Protein 3HTR (pdb70)

Sequence (184 aa):
PETNETLKLIGSDKVQQGTAVYGPDGEKIGSIERVIEKVSGRVSYAVLSFGGFLGIGDDHYPLPWPALKYNVELGGYQVVTVDQLERAPKYGPGSEWPETNETLKLIGSDKVQGTAVYGPDGEEKIGSIERVVIEKVSGRVSYAVLSFGGFLGIGDDHYPLPWPALKYNVELGGYQVVTVDQLERAP

CATH classification: 2.30.30.240

Secondary structure (DSSP, 8-state):
----B-SSBB-HHHHTT-EEE-TTS-EEEEEEE--BTTT-B---EEEEESSBTTBS-EEEEE-GGG-EEETTTTEEE---HHHHHT--SS-TTS--/----B-SSBB-HHHHTT-EEE-TTS-EEEEEEE--BTTT-B---EEEEESSBTTBB-EEEEE-GGG-EEETTTTEEE---HHHHHT--

InterPro domains:
  IPR011033 PRC-barrel-like superfamily [SSF50346] (8-115)
  IPR027275 PRC-barrel domain [PF05239] (15-86)

Nearest PDB structures (foldseek):
  3htr-assembly1_B  TM=1.011E+00  e=2.327E-18  Rhodopseudomonas palustris
  3htr-assembly1_A  TM=1.007E+00  e=3.550E-17  Rhodopseudomonas palustris
  8onw-assembly2_B  TM=6.513E-01  e=3.181E-03  Archaeoglobus fulgidus
  2f1l-assembly1_A-2  TM=5.429E-01  e=2.175E-03  Pseudomonas aeruginosa
  3h9n-assembly1_A  TM=4.897E-01  e=1.798E-03  Haemophilus influenzae

B-factor: mean 45.94, std 13.87, range [16.02, 122.78]

Organism: Rhodopseudomonas palustris (strain ATCC BAA-98 / CGA009) (NCBI:txid258594)

Foldseek 3Di:
DDDQDDPVDHHQVRQAPFWEAEPVLHTFAGFHGWADPPPRHTQWTWGWGDDDRVPRTATATHGPVQFCQDPVSRGTYGADPVRVVPGDPDDPVDPD/DDDQDDPVGGHQVVQAQFFEAEPVLHTFAGFHGWADPPPRHTQWTWGWGPDDRVPRTDTATHGPVQFDQDVVSRGTYGDDPVRSVPGD

Radius of gyration: 17.41 Å; Cα contacts (8 Å, |Δi|>4): 380; chains: 2; bounding box: 27×50×47 Å

Structure (mmCIF, N/CA/C/O backbone):
data_3HTR
#
_entry.id   3HTR
#
_cell.length_a   25.644
_cell.length_b   63.061
_cell.length_c   61.866
_cell.angle_alpha   90.00
_cell.angle_beta   99.39
_cell.angle_gamma   90.00
#
_symmetry.space_group_name_H-M   'P 1 21 1'
#
loop_
_entity.id
_entity.type
_entity.pdbx_description
1 polymer 'uncharacterized PRC-barrel Domain Protein'
2 non-polymer 'ZINC ION'
3 non-polymer 'ACETIC ACID'
4 water water
#
loop_
_atom_site.group_PDB
_atom_site.id
_atom_site.type_symbol
_atom_site.label_atom_id
_atom_site.label_alt_id
_atom_site.label_comp_id
_atom_site.label_asym_id
_atom_site.label_entity_id
_atom_site.label_seq_id
_atom_site.pdbx_PDB_ins_code
_atom_site.Cartn_x
_atom_site.Cartn_y
_atom_site.Cartn_z
_atom_site.occupancy
_atom_site.B_iso_or_equiv
_atom_site.auth_seq_id
_atom_site.auth_comp_id
_atom_site.auth_asym_id
_atom_site.auth_atom_id
_atom_site.pdbx_PDB_model_num
ATOM 1 N N . PRO A 1 6 ? -15.771 1.463 49.503 1.00 77.76 3 PRO A N 1
ATOM 2 C CA . PRO A 1 6 ? -14.314 1.533 49.325 1.00 75.78 3 PRO A CA 1
ATOM 3 C C . PRO A 1 6 ? -13.781 2.888 48.820 1.00 71.50 3 PRO A C 1
ATOM 4 O O . PRO A 1 6 ? -12.787 2.897 48.077 1.00 70.07 3 PRO A O 1
ATOM 8 N N . GLU A 1 7 ? -14.418 4.000 49.201 1.00 67.19 4 GLU A N 1
ATOM 9 C CA . GLU A 1 7 ? -13.804 5.318 48.987 1.00 62.70 4 GLU A CA 1
ATOM 10 C C . GLU A 1 7 ? -13.176 5.756 50.298 1.00 65.54 4 GLU A C 1
ATOM 11 O O . GLU A 1 7 ? -13.873 6.194 51.226 1.00 68.19 4 GLU A O 1
ATOM 17 N N . THR A 1 8 ? -11.866 5.609 50.406 1.00 63.93 5 THR A N 1
ATOM 18 C CA . THR A 1 8 ? -11.197 6.240 51.513 1.00 62.39 5 THR A CA 1
ATOM 19 C C . THR A 1 8 ? -10.771 7.587 50.973 1.00 56.07 5 THR A C 1
ATOM 20 O O . THR A 1 8 ? -10.258 7.701 49.854 1.00 53.34 5 THR A O 1
ATOM 24 N N . ASN A 1 9 ? -11.038 8.623 51.750 1.00 49.28 6 ASN A N 1
ATOM 25 C CA . ASN A 1 9 ? -10.712 9.958 51.318 1.00 40.96 6 ASN A CA 1
ATOM 26 C C . ASN A 1 9 ? -9.894 10.505 52.454 1.00 41.02 6 ASN A C 1
ATOM 27 O O . ASN A 1 9 ? -9.487 11.677 52.476 1.00 40.37 6 ASN A O 1
ATOM 32 N N . GLU A 1 10 ? -9.679 9.643 53.442 1.00 40.01 7 GLU A N 1
ATOM 33 C CA . GLU A 1 10 ? -8.761 9.991 54.505 1.00 35.63 7 GLU A CA 1
ATOM 34 C C . GLU A 1 10 ? -8.051 8.784 55.076 1.00 38.88 7 GLU A C 1
ATOM 35 O O . GLU A 1 10 ? -8.641 7.708 55.260 1.00 41.16 7 GLU A O 1
ATOM 41 N N . THR A 1 11 ? -6.782 9.003 55.395 1.00 38.90 8 THR A N 1
ATOM 42 C CA . THR A 1 11 ? -5.911 7.984 55.944 1.00 42.18 8 THR A CA 1
ATOM 43 C C . THR A 1 11 ? -5.283 8.570 57.209 1.00 43.51 8 THR A C 1
ATOM 44 O O . THR A 1 11 ? -5.575 9.701 57.581 1.00 43.49 8 THR A O 1
ATOM 48 N N . LEU A 1 12 ? -4.422 7.827 57.881 1.00 43.38 9 LEU A N 1
ATOM 49 C CA . LEU A 1 12 ? -3.678 8.419 58.981 1.00 50.48 9 LEU A CA 1
ATOM 50 C C . LEU A 1 12 ? -2.740 9.513 58.472 1.00 53.14 9 LEU A C 1
ATOM 51 O O . LEU A 1 12 ? -2.709 10.599 59.044 1.00 57.56 9 LEU A O 1
ATOM 56 N N . LYS A 1 13 ? -1.992 9.263 57.389 1.00 50.97 10 LYS A N 1
ATOM 57 C CA . LYS A 1 13 ? -0.984 10.249 56.969 1.00 49.65 10 LYS A CA 1
ATOM 58 C C . LYS A 1 13 ? -1.417 11.123 55.791 1.00 40.80 10 LYS A C 1
ATOM 59 O O . LYS A 1 13 ? -0.777 12.150 55.519 1.00 41.29 10 LYS A O 1
ATOM 65 N N . LEU A 1 14 ? -2.505 10.721 55.129 1.00 32.23 11 LEU A N 1
ATOM 66 C CA . LEU A 1 14 ? -2.942 11.303 53.859 1.00 35.12 11 LEU A CA 1
ATOM 67 C C . LEU A 1 14 ? -4.369 11.813 53.945 1.00 38.06 11 LEU A C 1
ATOM 68 O O . LEU A 1 14 ? -5.194 11.229 54.636 1.00 36.96 11 LEU A O 1
ATOM 73 N N . ILE A 1 15 ? -4.659 12.893 53.215 1.00 38.52 12 ILE A N 1
ATOM 74 C CA . ILE A 1 15 ? -6.027 13.415 53.149 1.00 37.95 12 ILE A CA 1
ATOM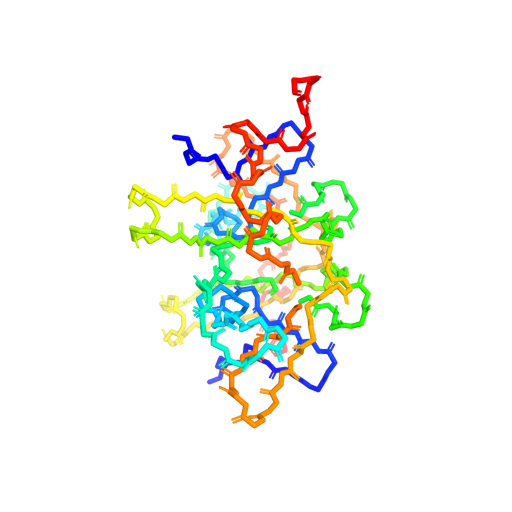 75 C C . ILE A 1 15 ? -6.431 13.703 51.712 1.00 36.29 12 ILE A C 1
ATOM 76 O O . ILE A 1 15 ? -5.660 14.279 50.965 1.00 35.93 12 ILE A O 1
ATOM 81 N N . GLY A 1 16 ? -7.635 13.289 51.325 1.00 31.97 13 GLY A N 1
ATOM 82 C CA . GLY A 1 16 ? -8.104 13.524 49.976 1.00 32.33 13 GLY A CA 1
ATOM 83 C C . GLY A 1 16 ? -8.538 14.957 49.750 1.00 32.31 13 GLY A C 1
ATOM 84 O O . GLY A 1 16 ? -9.142 15.587 50.613 1.00 30.12 13 GLY A O 1
ATOM 85 N N . SER A 1 17 ? -8.207 15.469 48.562 1.00 31.40 14 SER A N 1
ATOM 86 C CA . SER A 1 17 ? -8.580 16.801 48.152 1.00 29.24 14 SER A CA 1
ATOM 87 C C . SER A 1 17 ? -10.088 16.973 48.147 1.00 28.34 14 SER A C 1
ATOM 88 O O . SER A 1 17 ? -10.579 18.064 48.313 1.00 32.09 14 SER A O 1
ATOM 91 N N . ASP A 1 18 ? -10.831 15.902 47.964 1.00 25.40 15 ASP A N 1
ATOM 92 C CA . ASP A 1 18 ? -12.272 16.033 48.018 1.00 28.60 15 ASP A CA 1
ATOM 93 C C . ASP A 1 18 ? -12.718 16.145 49.474 1.00 33.24 15 ASP A C 1
ATOM 94 O O . ASP A 1 18 ? -13.837 16.572 49.744 1.00 31.36 15 ASP A O 1
ATOM 99 N N . LYS A 1 19 ? -11.842 15.783 50.408 1.00 34.93 16 LYS A N 1
ATOM 100 C CA . LYS A 1 19 ? -12.176 15.962 51.837 1.00 34.60 16 LYS A CA 1
ATOM 101 C C . LYS A 1 19 ? -11.737 17.331 52.299 1.00 34.97 16 LYS A C 1
ATOM 102 O O . LYS A 1 19 ? -12.440 17.986 53.061 1.00 36.30 16 LYS A O 1
ATOM 108 N N . VAL A 1 20 ? -10.549 17.746 51.869 1.00 34.46 17 VAL A N 1
ATOM 109 C CA . VAL A 1 20 ? -10.069 19.100 52.170 1.00 31.72 17 VAL A CA 1
ATOM 110 C C . VAL A 1 20 ? -11.109 20.112 51.704 1.00 33.77 17 VAL A C 1
ATOM 111 O O . VAL A 1 20 ? -11.490 21.001 52.457 1.00 31.18 17 VAL A O 1
ATOM 115 N N A GLN A 1 21 ? -11.593 19.937 50.474 0.50 31.76 18 GLN A N 1
ATOM 116 N N B GLN A 1 21 ? -11.579 19.950 50.476 0.50 31.77 18 GLN A N 1
ATOM 117 C CA A GLN A 1 21 ? -12.600 20.824 49.889 0.50 32.31 18 GLN A CA 1
ATOM 118 C CA B GLN A 1 21 ? -12.562 20.864 49.923 0.50 32.28 18 GLN A CA 1
ATOM 119 C C A GLN A 1 21 ? -13.893 20.802 50.684 0.50 35.32 18 GLN A C 1
ATOM 120 C C B GLN A 1 21 ? -13.866 20.807 50.695 0.50 35.31 18 GLN A C 1
ATOM 121 O O A GLN A 1 21 ? -14.518 19.760 50.845 0.50 37.08 18 GLN A O 1
ATOM 122 O O B GLN A 1 21 ? -14.464 19.749 50.854 0.50 37.08 18 GLN A O 1
ATOM 133 N N . GLY A 1 22 ? -14.301 21.960 51.174 1.00 34.84 19 GLY A N 1
ATOM 134 C CA . GLY A 1 22 ? -15.533 22.048 51.922 1.00 37.38 19 GLY A CA 1
ATOM 135 C C . GLY A 1 22 ? -15.338 21.943 53.422 1.00 35.91 19 GLY A C 1
ATOM 136 O O . GLY A 1 22 ? -16.321 21.985 54.150 1.00 35.48 19 GLY A O 1
ATOM 137 N N . THR A 1 23 ? -14.090 21.804 53.878 1.00 33.31 20 THR A N 1
ATOM 138 C CA . THR A 1 23 ? -13.828 21.698 55.306 1.00 34.08 20 THR A CA 1
ATOM 139 C C . THR A 1 23 ? -13.901 23.082 55.884 1.00 32.51 20 THR A C 1
ATOM 140 O O . THR A 1 23 ? -13.348 24.070 55.309 1.00 25.56 20 THR A O 1
ATOM 144 N N . AL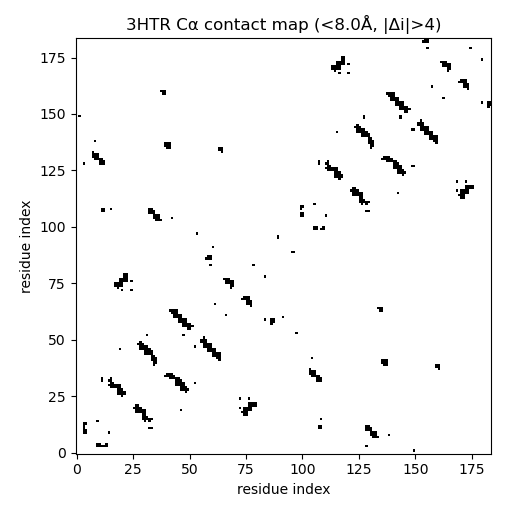A A 1 24 ? -14.598 23.145 57.012 1.00 31.61 21 ALA A N 1
ATOM 145 C CA . ALA A 1 24 ? -14.758 24.383 57.772 1.00 29.71 21 ALA A CA 1
ATOM 146 C C . ALA A 1 24 ? -13.397 24.893 58.269 1.00 30.25 21 ALA A C 1
ATOM 147 O O . ALA A 1 24 ? -12.499 24.117 58.659 1.00 31.09 21 ALA A O 1
ATOM 149 N N . VAL A 1 25 ? -13.268 26.206 58.282 1.00 28.59 22 VAL A N 1
ATOM 150 C CA . VAL A 1 25 ? -12.068 26.864 58.762 1.00 31.35 22 VAL A CA 1
ATOM 151 C C . VAL A 1 25 ? -12.554 27.834 59.856 1.00 37.54 22 VAL A C 1
ATOM 152 O O . VAL A 1 25 ? -13.466 28.652 59.629 1.00 33.72 22 VAL A O 1
ATOM 156 N N . TYR A 1 26 ? -11.936 27.727 61.030 1.00 35.00 23 TYR A N 1
ATOM 157 C CA . TYR A 1 26 ? -12.279 28.527 62.193 1.00 31.99 23 TYR A CA 1
ATOM 158 C C . TYR A 1 26 ? -11.113 29.427 62.524 1.00 31.16 23 TYR A C 1
ATOM 159 O O . TYR A 1 26 ? -9.960 29.101 62.232 1.00 32.50 23 TYR A O 1
ATOM 168 N N . GLY A 1 27 ? -11.387 30.550 63.164 1.00 34.96 24 GLY A N 1
ATOM 169 C CA . GLY A 1 27 ? -10.317 31.436 63.556 1.00 38.39 24 GLY A CA 1
ATOM 170 C C . GLY A 1 27 ? -9.829 31.070 64.932 1.00 40.07 24 GLY A C 1
ATOM 171 O O . GLY A 1 27 ? -10.295 30.105 65.499 1.00 42.86 24 GLY A O 1
ATOM 172 N N . PRO A 1 28 ? -8.908 31.864 65.489 1.00 46.79 25 PRO A N 1
ATOM 173 C CA . PRO A 1 28 ? -8.376 31.645 66.842 1.00 52.18 25 PRO A CA 1
ATOM 174 C C . PRO A 1 28 ? -9.480 31.556 67.894 1.00 54.29 25 PRO A C 1
ATOM 175 O O . PRO A 1 28 ? -9.391 30.747 68.818 1.00 57.79 25 PRO A O 1
ATOM 179 N N . ASP A 1 29 ? -10.514 32.372 67.738 1.00 53.33 26 ASP A N 1
ATOM 180 C CA . ASP A 1 29 ? -11.599 32.424 68.706 1.00 54.13 26 ASP A CA 1
ATOM 181 C C . ASP A 1 29 ? -12.602 31.304 68.525 1.00 52.13 26 ASP A C 1
ATOM 182 O O . ASP A 1 29 ? -13.550 31.179 69.295 1.00 53.41 26 ASP A O 1
ATOM 187 N N . GLY A 1 30 ? -12.393 30.466 67.519 1.00 44.10 27 GLY A N 1
ATOM 188 C CA . GLY A 1 30 ? -13.309 29.369 67.320 1.00 42.86 27 GLY A CA 1
ATOM 189 C C . GLY A 1 30 ? -14.588 29.780 66.606 1.00 42.81 27 GLY A C 1
ATOM 190 O O . GLY A 1 30 ? -15.539 29.025 66.589 1.00 48.70 27 GLY A O 1
ATOM 191 N N . GLU A 1 31 ? -14.626 30.963 66.014 1.00 41.65 28 GLU A N 1
ATOM 192 C CA . GLU A 1 31 ? -15.741 31.315 65.132 1.00 45.57 28 GLU A CA 1
ATOM 193 C C . GLU A 1 31 ? -15.410 30.802 63.707 1.00 40.65 28 GLU A C 1
ATOM 194 O O . GLU A 1 31 ? -14.240 30.843 63.299 1.00 35.00 28 GLU A O 1
ATOM 200 N N . LYS A 1 32 ? -16.426 30.328 62.976 1.00 38.49 29 LYS A N 1
ATOM 201 C CA . LYS A 1 32 ? -16.251 29.906 61.582 1.00 44.44 29 LYS A CA 1
ATOM 202 C C . LYS A 1 32 ? -16.051 31.138 60.682 1.00 42.85 29 LYS A C 1
ATOM 203 O O . LYS A 1 32 ? -16.813 32.114 60.746 1.00 44.78 29 LYS A O 1
ATOM 209 N N . ILE A 1 33 ? -15.003 31.108 59.877 1.00 38.72 30 ILE A N 1
ATOM 210 C CA . ILE A 1 33 ? -14.726 32.194 58.941 1.00 36.63 30 ILE A CA 1
ATOM 211 C C . ILE A 1 33 ? -15.298 31.815 57.593 1.00 36.44 30 ILE A C 1
ATOM 212 O O . ILE A 1 33 ? -15.881 32.630 56.888 1.00 37.95 30 ILE A O 1
ATOM 217 N N . GLY A 1 34 ? -15.090 30.554 57.221 1.00 32.87 31 GLY A N 1
ATOM 218 C CA . GLY A 1 34 ? -15.557 30.078 55.931 1.00 30.59 31 GLY A CA 1
ATOM 219 C C . GLY A 1 34 ? -15.087 28.651 55.739 1.00 30.66 31 GLY A C 1
ATOM 220 O O . GLY A 1 34 ? -15.100 27.831 56.676 1.00 29.22 31 GLY A O 1
ATOM 221 N N . SER A 1 35 ? -14.694 28.323 54.523 1.00 32.73 32 SER A N 1
ATOM 222 C CA . SER A 1 35 ? -14.225 26.966 54.308 1.00 34.63 32 SER A CA 1
ATOM 223 C C . SER A 1 35 ? -13.227 26.892 53.169 1.00 29.22 32 SER A C 1
ATOM 224 O O . SER A 1 35 ? -13.084 27.844 52.387 1.00 27.20 32 SER A O 1
ATOM 227 N N . ILE A 1 36 ? -12.535 25.762 53.049 1.00 28.00 33 ILE A N 1
ATOM 228 C CA . ILE A 1 36 ? -11.531 25.613 52.006 1.00 26.67 33 ILE A CA 1
ATOM 229 C C . ILE A 1 36 ? -12.200 25.307 50.678 1.00 27.19 33 ILE A C 1
ATOM 230 O O . ILE A 1 36 ? -12.914 24.352 50.552 1.00 23.94 33 ILE A O 1
ATOM 235 N N . GLU A 1 37 ? -11.994 26.158 49.686 1.00 24.81 34 GLU A N 1
ATOM 236 C CA . GLU A 1 37 ? -12.613 25.937 48.379 1.00 29.51 34 GLU A CA 1
ATOM 237 C C . GLU A 1 37 ? -11.784 25.031 47.476 1.00 26.13 34 GLU A C 1
ATOM 238 O O . GLU A 1 37 ? -12.330 24.275 46.686 1.00 25.18 34 GLU A O 1
ATOM 244 N N . ARG A 1 38 ? -10.464 25.103 47.600 1.00 23.64 35 ARG A N 1
ATOM 245 C CA . ARG A 1 38 ? -9.589 24.292 46.774 1.00 23.49 35 ARG A CA 1
ATOM 246 C C . ARG A 1 38 ? -8.200 24.444 47.317 1.00 22.22 35 ARG A C 1
ATOM 247 O O . ARG A 1 38 ? -7.939 25.336 48.106 1.00 24.81 35 ARG A O 1
ATOM 255 N N . VAL A 1 39 ? -7.308 23.560 46.907 1.00 26.85 36 VAL A N 1
ATOM 256 C CA . VAL A 1 39 ? -5.879 23.779 47.092 1.00 32.11 36 VAL A CA 1
ATOM 257 C C . VAL A 1 39 ? -5.275 24.009 45.691 1.00 31.87 36 VAL A C 1
ATOM 258 O O . VAL A 1 39 ? -5.724 23.427 44.693 1.00 32.94 36 VAL A O 1
ATOM 270 N N . ILE A 1 41 ? -2.210 23.432 43.453 1.00 26.77 38 ILE A N 1
ATOM 271 C CA . ILE A 1 41 ? -1.109 22.460 43.418 1.00 29.40 38 ILE A CA 1
ATOM 272 C C . ILE A 1 41 ? -0.144 22.841 42.292 1.00 32.75 38 ILE A C 1
ATOM 273 O O . ILE A 1 41 ? -0.579 23.108 41.164 1.00 31.45 38 ILE A O 1
ATOM 278 N N . GLU A 1 42 ? 1.148 22.881 42.610 1.00 36.40 39 GLU A N 1
ATOM 279 C CA . GLU A 1 42 ? 2.192 23.124 41.623 1.00 43.22 39 GLU A CA 1
ATOM 280 C C . GLU A 1 42 ? 2.139 22.059 40.543 1.00 39.70 39 GLU A C 1
ATOM 281 O O . GLU A 1 42 ? 2.308 20.888 40.838 1.00 40.89 39 GLU A O 1
ATOM 287 N N . LYS A 1 43 ? 1.902 22.457 39.298 1.00 37.97 40 LYS A N 1
ATOM 288 C CA . LYS A 1 43 ? 1.802 21.475 38.207 1.00 36.90 40 LYS A CA 1
ATOM 289 C C . LYS A 1 43 ? 3.038 20.585 38.030 1.00 40.62 40 LYS A C 1
ATOM 290 O O . LYS A 1 43 ? 2.915 19.406 37.670 1.00 45.44 40 LYS A O 1
ATOM 296 N N . VAL A 1 44 ? 4.218 21.125 38.294 1.00 38.66 41 VAL A N 1
ATOM 297 C CA . VAL A 1 44 ? 5.425 20.327 38.158 1.00 45.72 41 VAL A CA 1
ATOM 298 C C . VAL A 1 44 ? 5.609 19.389 39.342 1.00 49.85 41 VAL A C 1
ATOM 299 O O . VAL A 1 44 ? 5.561 18.167 39.190 1.00 53.41 41 VAL A O 1
ATOM 303 N N . SER A 1 45 ? 5.825 19.953 40.526 1.00 48.49 42 SER A N 1
ATOM 304 C CA . SER A 1 45 ? 6.183 19.126 41.677 1.00 47.34 42 SER A CA 1
ATOM 305 C C . SER A 1 45 ? 5.029 18.373 42.340 1.00 44.74 42 SER A C 1
ATOM 306 O O . SER A 1 45 ? 5.273 17.453 43.102 1.00 42.45 42 SER A O 1
ATOM 309 N N . GLY A 1 46 ? 3.782 18.759 42.080 1.00 40.83 43 GLY A N 1
ATOM 310 C CA . GLY A 1 46 ? 2.673 18.135 42.777 1.00 39.96 43 GLY A CA 1
ATOM 311 C C . GLY A 1 46 ? 2.562 18.569 44.253 1.00 41.15 43 GLY A C 1
ATOM 312 O O . GLY A 1 46 ? 1.789 18.002 45.037 1.00 43.75 43 GLY A O 1
ATOM 313 N N . ARG A 1 47 ? 3.321 19.575 44.655 1.00 39.03 44 ARG A N 1
ATOM 314 C CA . ARG A 1 47 ? 3.147 20.080 46.022 1.00 41.13 44 ARG A CA 1
ATOM 315 C C . ARG A 1 47 ? 2.129 21.208 46.113 1.00 38.24 44 ARG A C 1
ATOM 316 O O . ARG A 1 47 ? 2.032 22.063 45.236 1.00 34.05 44 ARG A O 1
ATOM 324 N N . VAL A 1 48 ? 1.344 21.192 47.181 1.00 41.36 45 VAL A N 1
ATOM 325 C CA . VAL A 1 48 ? 0.373 22.262 47.427 1.00 37.07 45 VAL A CA 1
ATOM 326 C C . VAL A 1 48 ? 1.062 23.576 47.674 1.00 36.67 45 VAL A C 1
ATOM 327 O O . VAL A 1 48 ? 1.899 23.701 48.571 1.00 41.32 45 VAL A O 1
ATOM 331 N N . SER A 1 49 ? 0.707 24.571 46.875 1.00 33.38 46 SER A N 1
ATOM 332 C CA . SER A 1 49 ? 1.306 25.868 47.034 1.00 36.12 46 SER A CA 1
ATOM 333 C C . SER A 1 49 ? 0.576 26.616 48.156 1.00 38.43 46 SER A C 1
ATOM 334 O O . SER A 1 49 ? 1.203 27.107 49.129 1.00 40.53 46 SER A O 1
ATOM 337 N N . TYR A 1 50 ? -0.752 26.664 48.054 1.00 35.30 47 TYR A N 1
ATOM 338 C CA . TYR A 1 50 ? -1.572 27.255 49.113 1.00 34.93 47 TYR A CA 1
ATOM 339 C C . TYR A 1 50 ? -2.992 26.735 49.002 1.00 35.83 47 TYR A C 1
ATOM 340 O O . TYR A 1 50 ? -3.402 26.233 47.958 1.00 34.30 47 TYR A O 1
ATOM 349 N N . ALA A 1 51 ? -3.722 26.850 50.103 1.00 37.08 48 ALA A N 1
ATOM 350 C CA . ALA A 1 51 ? -5.134 26.483 50.169 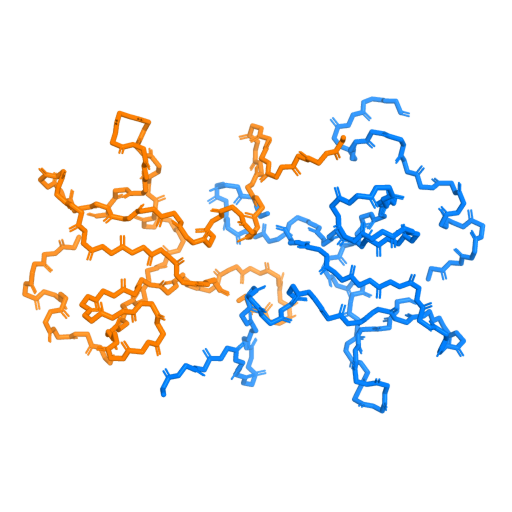1.00 37.84 48 ALA A CA 1
ATOM 351 C C . ALA A 1 51 ? -5.978 27.732 50.040 1.00 34.04 48 ALA A C 1
ATOM 352 O O . ALA A 1 51 ? -5.608 28.781 50.545 1.00 32.15 48 ALA A O 1
ATOM 354 N N . VAL A 1 52 ? -7.108 27.631 49.358 1.00 32.41 49 VAL A N 1
ATOM 355 C CA . VAL A 1 52 ? -7.921 28.814 49.144 1.00 31.64 49 VAL A CA 1
ATOM 356 C C . VAL A 1 52 ? -9.041 28.854 50.173 1.00 30.71 49 VAL A C 1
ATOM 357 O O . VAL A 1 52 ? -9.960 28.021 50.144 1.00 28.21 49 VAL A O 1
ATOM 361 N N . LEU A 1 53 ? -8.956 29.805 51.102 1.00 21.92 50 LEU A N 1
ATOM 362 C CA . LEU A 1 53 ? -10.035 29.991 52.035 1.00 26.62 50 LEU A CA 1
ATOM 363 C C . LEU A 1 53 ? -11.057 30.916 51.403 1.00 30.21 50 LEU A C 1
ATOM 364 O O . LEU A 1 53 ? -10.744 32.076 51.064 1.00 25.10 50 LEU A O 1
ATOM 369 N N . SER A 1 54 ? -12.263 30.380 51.222 1.00 29.49 51 SER A N 1
ATOM 370 C CA . SER A 1 54 ? -13.420 31.142 50.756 1.00 30.55 51 SER A CA 1
ATOM 371 C C . SER A 1 54 ? -14.240 31.659 51.958 1.00 32.01 51 SER A C 1
ATOM 372 O O . SER A 1 54 ? -14.519 30.907 52.911 1.00 30.54 51 SER A O 1
ATOM 375 N N . PHE A 1 55 ? -14.619 32.940 51.913 1.00 30.25 52 PHE A N 1
ATOM 376 C CA . PHE A 1 55 ? -15.426 33.540 52.974 1.00 30.03 52 PHE A CA 1
ATOM 377 C C . PHE A 1 55 ? -16.291 34.666 52.435 1.00 36.26 52 PHE A C 1
ATOM 378 O O . PHE A 1 55 ? -15.984 35.263 51.383 1.00 32.50 52 PHE A O 1
ATOM 386 N N . GLY A 1 56 ? -17.393 34.936 53.128 1.00 40.34 53 GLY A N 1
ATOM 387 C CA . GLY A 1 56 ? -18.389 35.862 52.613 1.00 43.63 53 GLY A CA 1
ATOM 388 C C . GLY A 1 56 ? -19.182 35.173 51.510 1.00 45.78 53 GLY A C 1
ATOM 389 O O . GLY A 1 56 ? -18.672 34.296 50.794 1.00 46.27 53 GLY A O 1
ATOM 390 N N . GLY A 1 57 ? -20.446 35.536 51.378 1.00 45.75 54 GLY A N 1
ATOM 391 C CA . GLY A 1 57 ? -21.239 35.012 50.289 1.00 48.03 54 GLY A CA 1
ATOM 392 C C . GLY A 1 57 ? -21.147 33.499 50.228 1.00 52.50 54 GLY A C 1
ATOM 393 O O . GLY A 1 57 ? -21.039 32.825 51.245 1.00 57.37 54 GLY A O 1
ATOM 394 N N . PHE A 1 58 ? -21.188 32.950 49.030 1.00 48.71 55 PHE A N 1
ATOM 395 C CA . PHE A 1 58 ? -21.228 31.517 48.916 1.00 48.16 55 PHE A CA 1
ATOM 396 C C . PHE A 1 58 ? -20.021 31.060 48.121 1.00 50.03 55 PHE A C 1
ATOM 397 O O . PHE A 1 58 ? -19.458 31.846 47.349 1.00 47.57 55 PHE A O 1
ATOM 405 N N . LEU A 1 59 ? -19.595 29.817 48.326 1.00 53.93 56 LEU A N 1
ATOM 406 C CA . LEU A 1 59 ? -18.502 29.294 47.515 1.00 55.24 56 LEU A CA 1
ATOM 407 C C . LEU A 1 59 ? -18.867 29.487 46.069 1.00 54.02 56 LEU A C 1
ATOM 408 O O . LEU A 1 59 ? -19.930 29.049 45.641 1.00 53.91 56 LEU A O 1
ATOM 413 N N . GLY A 1 60 ? -17.998 30.163 45.324 1.00 55.80 57 GLY A N 1
ATOM 414 C CA . GLY A 1 60 ? -18.194 30.316 43.899 1.00 57.32 57 GLY A CA 1
ATOM 415 C C . GLY A 1 60 ? -18.997 31.540 43.529 1.00 59.98 57 GLY A C 1
ATOM 416 O O . GLY A 1 60 ? -18.961 31.986 42.383 1.00 61.10 57 GLY A O 1
ATOM 417 N N . ILE A 1 61 ? -19.733 32.082 44.491 1.00 60.12 58 ILE A N 1
ATOM 418 C CA . ILE A 1 61 ? -20.536 33.268 44.219 1.00 61.98 58 ILE A CA 1
ATOM 419 C C . ILE A 1 61 ? -20.467 34.305 45.328 1.00 58.58 58 ILE A C 1
ATOM 420 O O . ILE A 1 61 ? -20.931 34.089 46.446 1.00 57.16 58 ILE A O 1
ATOM 425 N N . GLY A 1 62 ? -19.866 35.438 45.001 1.00 55.27 59 GLY A N 1
ATOM 426 C CA . GLY A 1 62 ? -19.861 36.560 45.907 1.00 53.30 59 GLY A CA 1
ATOM 427 C C . GLY A 1 62 ? -18.948 36.327 47.084 1.00 50.35 59 GLY A C 1
ATOM 428 O O . GLY A 1 62 ? -19.003 37.076 48.058 1.00 51.91 59 GLY A O 1
ATOM 429 N N . ASP A 1 63 ? -18.101 35.303 47.012 1.00 41.46 60 ASP A N 1
ATOM 430 C CA . ASP A 1 63 ? -17.152 35.114 48.098 1.00 37.99 60 ASP A CA 1
ATOM 431 C C . ASP A 1 63 ? -15.873 35.925 47.880 1.00 36.72 60 ASP A C 1
ATOM 432 O O . ASP A 1 63 ? -15.656 36.522 46.824 1.00 38.08 60 ASP A O 1
ATOM 437 N N . ASP A 1 64 ? -15.069 35.993 48.930 1.00 32.16 61 ASP A N 1
ATOM 438 C CA . ASP A 1 64 ? -13.731 36.535 48.865 1.00 33.36 61 ASP A CA 1
ATOM 439 C C . ASP A 1 64 ? -12.804 35.385 49.124 1.00 32.02 61 ASP A C 1
ATOM 440 O O . ASP A 1 64 ? -13.249 34.317 49.564 1.00 28.97 61 ASP A O 1
ATOM 445 N N . HIS A 1 65 ? -11.516 35.623 48.936 1.00 29.44 62 HIS A N 1
ATOM 446 C CA . HIS A 1 65 ? -10.532 34.567 49.025 1.00 31.51 62 HIS A CA 1
ATOM 447 C C . HIS A 1 65 ? -9.349 34.988 49.822 1.00 29.86 62 HIS A C 1
ATOM 448 O O . HIS A 1 65 ? -8.816 36.064 49.639 1.00 29.45 62 HIS A O 1
ATOM 455 N N . TYR A 1 66 ? -8.931 34.112 50.705 1.00 30.68 63 TYR A N 1
ATOM 456 C CA . TYR A 1 66 ? -7.736 34.349 51.474 1.00 33.33 63 TYR A CA 1
ATOM 457 C C . TYR A 1 66 ? -6.836 33.100 51.313 1.00 36.48 63 TYR A C 1
ATOM 458 O O . TYR A 1 66 ? -7.267 31.976 51.572 1.00 33.04 63 TYR A O 1
ATOM 467 N N . PRO A 1 67 ? -5.594 33.289 50.840 1.00 38.02 64 PRO A N 1
ATOM 468 C CA . PRO A 1 67 ? -4.734 32.131 50.580 1.00 34.12 64 PRO A CA 1
ATOM 469 C C . PRO A 1 67 ? -3.937 31.725 51.827 1.00 34.54 64 PRO A C 1
ATOM 470 O O . PRO A 1 67 ? -3.356 32.555 52.502 1.00 31.58 64 PRO A O 1
ATOM 474 N N . LEU A 1 68 ? -3.890 30.437 52.119 1.00 37.37 65 LEU A N 1
ATOM 475 C CA . LEU A 1 68 ? -3.221 29.995 53.325 1.00 40.47 65 LEU A CA 1
ATOM 476 C C . LEU A 1 68 ? -2.128 28.991 52.982 1.00 37.09 65 LEU A C 1
ATOM 477 O O . LEU A 1 68 ? -2.366 28.062 52.240 1.00 33.71 65 LEU A O 1
ATOM 482 N N . PRO A 1 69 ? -0.933 29.168 53.547 1.00 38.94 66 PRO A N 1
ATOM 483 C CA . PRO A 1 69 ? 0.086 28.142 53.341 1.00 38.43 66 PRO A CA 1
ATOM 484 C C . PRO A 1 69 ? -0.431 26.856 53.945 1.00 35.47 66 PRO A C 1
ATOM 485 O O . PRO A 1 69 ? -1.138 26.885 54.956 1.00 35.44 66 PRO A O 1
ATOM 489 N N . TRP A 1 70 ? -0.071 25.731 53.336 1.00 35.98 67 TRP A N 1
ATOM 490 C CA . TRP A 1 70 ? -0.546 24.436 53.792 1.00 31.98 67 TRP A CA 1
ATOM 491 C C . TRP A 1 70 ? -0.317 24.231 55.288 1.00 38.10 67 TRP A C 1
ATOM 492 O O . TRP A 1 70 ? -1.197 23.760 56.002 1.00 38.92 67 TRP A O 1
ATOM 503 N N . PRO A 1 71 ? 0.887 24.538 55.763 1.00 43.36 68 PRO A N 1
ATOM 504 C CA . PRO A 1 71 ? 1.182 24.298 57.176 1.00 45.53 68 PRO A CA 1
ATOM 505 C C . PRO A 1 71 ? 0.305 25.115 58.149 1.00 46.08 68 PRO A C 1
ATOM 506 O O . PRO A 1 71 ? 0.250 24.764 59.329 1.00 46.31 68 PRO A O 1
ATOM 510 N N . ALA A 1 72 ? -0.352 26.171 57.678 1.00 42.85 69 ALA A N 1
ATOM 511 C CA . ALA A 1 72 ? -1.211 27.001 58.537 1.00 42.66 69 ALA A CA 1
ATOM 512 C C . ALA A 1 72 ? -2.560 26.351 58.829 1.00 47.80 69 ALA A C 1
ATOM 513 O O . ALA A 1 72 ? -3.340 26.878 59.624 1.00 48.95 69 ALA A O 1
ATOM 515 N N . LEU A 1 73 ? -2.850 25.237 58.163 1.00 43.67 70 LEU A N 1
ATOM 516 C CA . LEU A 1 73 ? -4.137 24.575 58.342 1.00 46.46 70 LEU A CA 1
ATOM 517 C C . LEU A 1 73 ? -4.095 23.510 59.442 1.0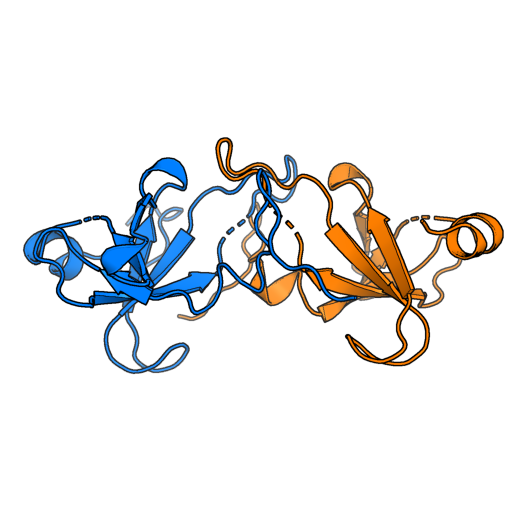0 48.55 70 LEU A C 1
ATOM 518 O O . LEU A 1 73 ? -3.842 22.353 59.150 1.00 46.72 70 LEU A O 1
ATOM 523 N N . LYS A 1 74 ? -4.354 23.887 60.692 1.00 49.21 71 LYS A N 1
ATOM 524 C CA . LYS A 1 74 ? -4.351 22.907 61.779 1.00 52.08 71 LYS A CA 1
ATOM 525 C C . LYS A 1 74 ? -5.765 22.350 61.960 1.00 46.07 71 LYS A C 1
ATOM 526 O O . LYS A 1 74 ? -6.712 23.093 62.238 1.00 46.79 71 LYS A O 1
ATOM 532 N N . TYR A 1 75 ? -5.915 21.050 61.776 1.00 37.44 72 TYR A N 1
ATOM 533 C CA . TYR A 1 75 ? -7.224 20.433 61.937 1.00 39.51 72 TYR A CA 1
ATOM 534 C C . TYR A 1 75 ? -7.577 20.296 63.428 1.00 43.71 72 TYR A C 1
ATOM 535 O O . TYR A 1 75 ? -6.896 19.602 64.176 1.00 47.49 72 TYR A O 1
ATOM 544 N N . ASN A 1 76 ? -8.624 20.994 63.850 1.00 44.43 73 ASN A N 1
ATOM 545 C CA . ASN A 1 76 ? -9.098 20.938 65.221 1.00 43.39 73 ASN A CA 1
ATOM 546 C C . ASN A 1 76 ? -10.227 19.925 65.375 1.00 41.92 73 ASN A C 1
ATOM 547 O O . ASN A 1 76 ? -11.352 20.168 64.921 1.00 40.87 73 ASN A O 1
ATOM 552 N N . VAL A 1 77 ? -9.929 18.797 66.024 1.00 43.36 74 VAL A N 1
ATOM 553 C CA . VAL A 1 77 ? -10.912 17.740 66.237 1.00 46.53 74 VAL A CA 1
ATOM 554 C C . VAL A 1 77 ? -12.162 18.270 66.933 1.00 49.26 74 VAL A C 1
ATOM 555 O O . VAL A 1 77 ? -13.285 17.976 66.514 1.00 48.10 74 VAL A O 1
ATOM 559 N N . GLU A 1 78 ? -11.958 19.051 67.994 1.00 52.41 75 GLU A N 1
ATOM 560 C CA . GLU A 1 78 ? -13.063 19.602 68.765 1.00 58.57 75 GLU A CA 1
ATOM 561 C C . GLU A 1 78 ? -14.022 20.424 67.888 1.00 56.85 75 GLU A C 1
ATOM 562 O O . GLU A 1 78 ? -15.246 20.310 68.002 1.00 61.40 75 GLU A O 1
ATOM 568 N N . LEU A 1 79 ? -13.476 21.262 67.020 1.00 47.94 76 LEU A N 1
ATOM 569 C CA . LEU A 1 79 ? -14.326 22.087 66.175 1.00 48.80 76 LEU A CA 1
ATOM 570 C C . LEU A 1 79 ? -14.788 21.374 64.908 1.00 46.21 76 LEU A C 1
ATOM 571 O O . LEU A 1 79 ? -15.756 21.792 64.284 1.00 50.43 76 LEU A O 1
ATOM 576 N N . GLY A 1 80 ? -14.095 20.305 64.542 1.00 39.87 77 GLY A N 1
ATOM 577 C CA . GLY A 1 80 ? -14.396 19.555 63.334 1.00 43.93 77 GLY A CA 1
ATOM 578 C C . GLY A 1 80 ? -14.057 20.377 62.089 1.00 46.03 77 GLY A C 1
ATOM 579 O O . GLY A 1 80 ? -14.906 20.602 61.215 1.00 48.05 77 GLY A O 1
ATOM 580 N N . GLY A 1 81 ? -12.817 20.850 62.015 1.00 41.30 78 GLY A N 1
ATOM 581 C CA . GLY A 1 81 ? -12.399 21.691 60.906 1.00 38.70 78 GLY A CA 1
ATOM 582 C C . GLY A 1 81 ? -11.026 22.250 61.168 1.00 37.07 78 GLY A C 1
ATOM 583 O O . GLY A 1 81 ? -10.427 22.011 62.219 1.00 41.62 78 GLY A O 1
ATOM 584 N N . TYR A 1 82 ? -10.528 23.013 60.217 1.00 30.38 79 TYR A N 1
ATOM 585 C CA . TYR A 1 82 ? -9.229 23.626 60.353 1.00 30.99 79 TYR A CA 1
ATOM 586 C C . TYR A 1 82 ? -9.376 24.851 61.219 1.00 36.95 79 TYR A C 1
ATOM 587 O O . TYR A 1 82 ? -10.414 25.526 61.209 1.00 39.70 79 TYR A O 1
ATOM 596 N N . GLN A 1 83 ? -8.302 25.176 61.915 1.00 34.89 80 GLN A N 1
ATOM 597 C CA . GLN A 1 83 ? -8.264 26.380 62.716 1.00 36.10 80 GLN A CA 1
ATOM 598 C C . GLN A 1 83 ? -6.995 27.063 62.342 1.00 37.15 80 GLN A C 1
ATOM 599 O O . GLN A 1 83 ? -5.937 26.426 62.313 1.00 36.09 80 GLN A O 1
ATOM 605 N N . VAL A 1 84 ? -7.089 28.360 62.047 1.00 34.54 81 VAL A N 1
ATOM 606 C CA . VAL A 1 84 ? -5.967 29.081 61.498 1.00 35.50 81 VAL A CA 1
ATOM 607 C C . VAL A 1 84 ? -5.724 30.338 62.309 1.00 42.13 81 VAL A C 1
ATOM 608 O O . VAL A 1 84 ? -6.632 30.828 62.972 1.00 38.72 81 VAL A O 1
ATOM 628 N N . VAL A 1 86 ? -5.540 33.799 61.824 1.00 51.21 83 VAL A N 1
ATOM 629 C CA . VAL A 1 86 ? -5.849 34.882 60.903 1.00 45.45 83 VAL A CA 1
ATOM 630 C C . VAL A 1 86 ? -6.721 35.811 61.705 1.00 45.88 83 VAL A C 1
ATOM 631 O O . VAL A 1 86 ? -7.588 35.349 62.441 1.00 47.86 83 VAL A O 1
ATOM 635 N N . THR A 1 87 ? -6.461 37.112 61.617 1.00 44.19 84 THR A N 1
ATOM 636 C CA . THR A 1 87 ? -7.315 38.077 62.288 1.00 44.66 84 THR A CA 1
ATOM 637 C C . THR A 1 87 ? -8.328 38.691 61.331 1.00 43.11 84 THR A C 1
ATOM 638 O O . THR A 1 87 ? -8.239 38.538 60.101 1.00 39.24 84 THR A O 1
ATOM 642 N N . VAL A 1 88 ? -9.278 39.409 61.913 1.00 40.88 85 VAL A N 1
ATOM 643 C CA . VAL A 1 88 ? -10.310 40.097 61.160 1.00 40.20 85 VAL A CA 1
ATOM 644 C C . VAL A 1 88 ? -9.671 41.133 60.235 1.00 41.87 85 VAL A C 1
ATOM 645 O O . VAL A 1 88 ? -10.039 41.251 59.059 1.00 37.42 85 VAL A O 1
ATOM 649 N N . ASP A 1 89 ? -8.694 41.866 60.768 1.00 40.94 86 ASP A N 1
ATOM 650 C CA . ASP A 1 89 ? -8.018 42.890 59.981 1.00 45.06 86 ASP A CA 1
ATOM 651 C C . ASP A 1 89 ? -7.347 42.237 58.766 1.00 42.13 86 ASP A C 1
ATOM 652 O O . ASP A 1 89 ? -7.297 42.841 57.677 1.00 44.96 86 ASP A O 1
ATOM 657 N N . GLN A 1 90 ? -6.809 41.025 58.945 1.00 36.46 87 GLN A N 1
ATOM 658 C CA . GLN A 1 90 ? -6.089 40.361 57.855 1.00 41.86 87 GLN A CA 1
ATOM 659 C C . GLN A 1 90 ? -7.062 39.956 56.765 1.00 40.98 87 GLN A C 1
ATOM 660 O O . GLN A 1 90 ? -6.821 40.195 55.577 1.00 41.23 87 GLN A O 1
ATOM 666 N N . LEU A 1 91 ? -8.164 39.343 57.181 1.00 38.81 88 LEU A N 1
ATOM 667 C CA . LEU A 1 91 ? -9.224 39.016 56.257 1.00 38.48 88 LEU A CA 1
ATOM 668 C C . LEU A 1 91 ? -9.731 40.226 55.507 1.00 40.76 88 LEU A C 1
ATOM 669 O O . LEU A 1 91 ? -10.049 40.110 54.319 1.00 36.29 88 LEU A O 1
ATOM 674 N N . GLU A 1 92 ? -9.818 41.370 56.189 1.00 42.49 89 GLU A N 1
ATOM 675 C CA . GLU A 1 92 ? -10.353 42.588 55.580 1.00 44.46 89 GLU A CA 1
ATOM 676 C C . GLU A 1 92 ? -9.477 43.026 54.434 1.00 44.05 89 GLU A C 1
ATOM 677 O O . GLU A 1 92 ? -9.935 43.659 53.490 1.00 44.07 89 GLU A O 1
ATOM 683 N N . ARG A 1 93 ? -8.194 42.721 54.564 1.00 45.33 90 ARG A N 1
ATOM 684 C CA . ARG A 1 93 ? -7.192 43.106 53.597 1.00 46.77 90 ARG A CA 1
ATOM 685 C C . ARG A 1 93 ? -6.803 41.920 52.697 1.00 47.05 90 ARG A C 1
ATOM 686 O O . ARG A 1 93 ? -5.666 41.827 52.233 1.00 50.52 90 ARG A O 1
ATOM 694 N N . ALA A 1 94 ? -7.741 41.006 52.462 1.00 41.95 91 ALA A N 1
ATOM 695 C CA . ALA A 1 94 ? -7.499 39.923 51.501 1.00 38.36 91 ALA A CA 1
ATOM 696 C C . ALA A 1 94 ? -7.188 40.502 50.084 1.00 54.29 91 ALA A C 1
ATOM 697 O O . ALA A 1 94 ? -7.754 41.525 49.679 1.00 53.24 91 ALA A O 1
ATOM 699 N N . PRO A 1 95 ? -6.296 39.839 49.327 1.00 53.67 92 PRO A N 1
ATOM 700 C CA . PRO A 1 95 ? -5.866 40.396 48.037 1.00 51.53 92 PRO A CA 1
ATOM 701 C C . PRO A 1 95 ? -7.027 40.386 47.056 1.00 50.91 92 PRO A C 1
ATOM 702 O O . PRO A 1 95 ? -7.829 39.467 47.095 1.00 46.79 92 PRO A O 1
ATOM 706 N N . LYS A 1 96 ? -7.138 41.412 46.216 1.00 57.56 93 LYS A N 1
ATOM 707 C CA . LYS A 1 96 ? -8.241 41.471 45.255 1.00 62.07 93 LYS A CA 1
ATOM 708 C C . LYS A 1 96 ? -7.928 40.615 44.040 1.00 62.52 93 LYS A C 1
ATOM 709 O O . LYS A 1 96 ? -8.836 40.123 43.371 1.00 65.06 93 LYS A O 1
ATOM 715 N N . TYR A 1 97 ? -6.639 40.414 43.778 1.00 62.08 94 TYR A N 1
ATOM 716 C CA . TYR A 1 97 ? -6.206 39.448 42.761 1.00 63.96 94 TYR A CA 1
ATOM 717 C C . TYR A 1 97 ? -5.388 38.357 43.435 1.00 67.45 94 TYR A C 1
ATOM 718 O O . TYR A 1 97 ? -4.967 38.523 44.583 1.00 68.62 94 TYR A O 1
ATOM 727 N N . GLY A 1 98 ? -5.148 37.255 42.723 1.00 68.72 95 GLY A N 1
ATOM 728 C CA . GLY A 1 98 ? -4.388 36.141 43.273 1.00 69.70 95 GLY A CA 1
ATOM 729 C C . GLY A 1 98 ? -2.995 36.530 43.752 1.00 69.70 95 GLY A C 1
ATOM 730 O O . GLY A 1 98 ? -2.442 37.555 43.312 1.00 68.57 95 GLY A O 1
ATOM 731 N N . PRO A 1 99 ? -2.413 35.715 44.657 1.00 67.23 96 PRO A N 1
ATOM 732 C CA . PRO A 1 99 ? -1.082 35.995 45.214 1.00 66.87 96 PRO A CA 1
ATOM 733 C C . PRO A 1 99 ? 0.019 36.173 44.151 1.00 69.64 96 PRO A C 1
ATOM 734 O O . PRO A 1 99 ? 0.979 36.912 44.401 1.00 74.81 96 PRO A O 1
ATOM 738 N N . GLY A 1 100 ? -0.130 35.545 42.985 0.60 66.02 97 GLY A N 1
ATOM 739 C CA . GLY A 1 100 ? 0.890 35.607 41.948 0.60 64.60 97 GLY A CA 1
ATOM 740 C C . GLY A 1 100 ? 0.855 36.874 41.116 0.60 64.41 97 GLY A C 1
ATOM 741 O O . GLY A 1 100 ? 1.271 36.883 39.956 0.60 62.87 97 GLY A O 1
ATOM 742 N N . SER A 1 101 ? 0.372 37.953 41.720 0.60 65.90 98 SER A N 1
ATOM 743 C CA . SER A 1 101 ? 0.170 39.203 41.007 0.60 68.07 98 SER A CA 1
ATOM 744 C C . SER A 1 101 ? 0.876 40.380 41.683 0.60 72.12 98 SER A C 1
ATOM 745 O O . SER A 1 101 ? 0.844 40.519 42.905 0.60 73.43 98 SER A O 1
ATOM 748 N N . GLU A 1 102 ? 1.504 41.229 40.875 0.55 74.32 99 GLU A N 1
ATOM 749 C CA . GLU A 1 102 ? 2.284 42.360 41.377 0.55 76.69 99 GLU A CA 1
ATOM 750 C C . GLU A 1 102 ? 1.506 43.329 42.267 0.55 76.63 99 GLU A C 1
ATOM 751 O O . GLU A 1 102 ? 2.105 44.089 43.031 0.55 76.53 99 GLU A O 1
ATOM 757 N N . TRP A 1 103 ? 0.181 43.324 42.162 0.60 76.00 100 TRP A N 1
ATOM 758 C CA . TRP A 1 103 ? -0.622 44.318 42.871 0.60 75.85 100 TRP A CA 1
ATOM 759 C C . TRP A 1 103 ? -0.926 43.896 44.307 0.60 76.07 100 TRP A C 1
ATOM 760 O O . TRP A 1 103 ? -0.521 44.563 45.261 0.60 75.84 100 TRP A O 1
ATOM 771 N N . PRO B 1 6 ? -14.161 36.159 39.464 1.00 79.79 3 PRO B N 1
ATOM 772 C CA . PRO B 1 6 ? -12.795 35.943 39.955 1.00 77.67 3 PRO B CA 1
ATOM 773 C C . PRO B 1 6 ? -12.585 34.529 40.494 1.00 71.21 3 PRO B C 1
ATOM 774 O O . PRO B 1 6 ? -11.848 34.305 41.470 1.00 69.10 3 PRO B O 1
ATOM 778 N N . GLU B 1 7 ? -13.249 33.571 39.861 1.00 64.92 4 GLU B N 1
ATOM 779 C CA . GLU B 1 7 ? -13.047 32.178 40.201 1.00 58.90 4 GLU B CA 1
ATOM 780 C C . GLU B 1 7 ? -12.036 31.591 39.181 1.00 53.40 4 GLU B C 1
ATOM 781 O O . GLU B 1 7 ? -12.373 31.323 38.016 1.00 50.85 4 GLU B O 1
ATOM 787 N N . THR B 1 8 ? -10.778 31.449 39.598 1.00 50.57 5 THR B N 1
ATOM 788 C CA . THR B 1 8 ? -9.777 30.837 38.740 1.00 47.60 5 THR B CA 1
ATOM 789 C C . THR B 1 8 ? -9.304 29.567 39.409 1.00 44.64 5 THR B C 1
ATOM 790 O O . THR B 1 8 ? -9.079 29.537 40.621 1.00 43.76 5 THR B O 1
ATOM 794 N N . ASN B 1 9 ? -9.143 28.505 38.641 1.00 41.01 6 ASN B N 1
ATOM 795 C CA . ASN B 1 9 ? -8.717 27.274 39.264 1.00 40.29 6 ASN B CA 1
ATOM 796 C C . ASN B 1 9 ? -7.506 26.721 38.551 1.00 34.91 6 ASN B C 1
ATOM 797 O O . ASN B 1 9 ? -7.139 25.550 38.727 1.00 30.54 6 ASN B O 1
ATOM 802 N N . GLU B 1 10 ? -6.880 27.576 37.746 1.00 34.31 7 GLU B N 1
ATOM 803 C CA . GLU B 1 10 ? -5.707 27.183 36.976 1.00 29.34 7 GLU B CA 1
ATOM 804 C C . GLU B 1 10 ? -4.863 28.363 36.546 1.00 33.29 7 GLU B C 1
ATOM 805 O O . GLU B 1 10 ? -5.381 29.377 36.076 1.00 35.77 7 GLU B O 1
ATOM 811 N N . THR B 1 11 ? -3.558 28.266 36.723 1.00 33.42 8 THR B N 1
ATOM 812 C CA . THR B 1 11 ? -2.706 29.358 36.259 1.00 37.10 8 THR B CA 1
ATOM 813 C C . THR B 1 11 ? -1.679 28.641 35.421 1.00 36.81 8 THR B C 1
ATOM 814 O O . THR B 1 11 ? -1.806 27.442 35.191 1.00 33.57 8 THR B O 1
ATOM 818 N N . LEU B 1 12 ? -0.659 29.355 34.980 1.00 41.36 9 LEU B N 1
ATOM 819 C CA . LEU B 1 12 ? 0.404 28.722 34.229 1.00 47.21 9 LEU B CA 1
ATOM 820 C C . LEU B 1 12 ? 1.106 27.656 35.066 1.00 44.07 9 LEU B C 1
ATOM 821 O O . LEU B 1 12 ? 1.405 26.553 34.576 1.00 43.10 9 LEU B O 1
ATOM 826 N N . LYS B 1 13 ? 1.358 27.959 36.332 1.00 40.45 10 LYS B N 1
ATOM 827 C CA .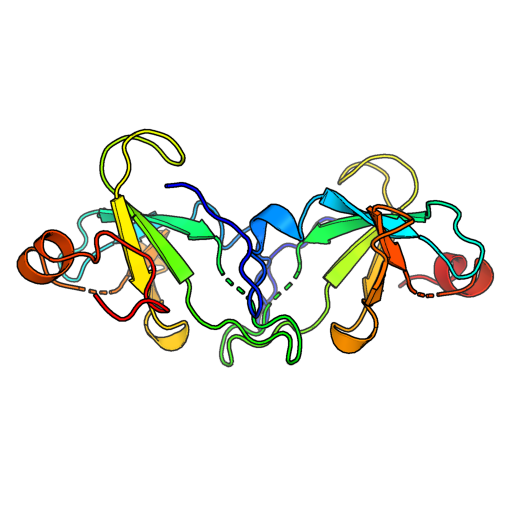 LYS B 1 13 ? 2.144 27.034 37.149 1.00 41.84 10 LYS B CA 1
ATOM 828 C C . LYS B 1 13 ? 1.321 26.159 38.111 1.00 33.97 10 LYS B C 1
ATOM 829 O O . LYS B 1 13 ? 1.811 25.138 38.550 1.00 37.52 10 LYS B O 1
ATOM 835 N N . LEU B 1 14 ? 0.084 26.560 38.419 1.00 28.52 11 LEU B N 1
ATOM 836 C CA . LEU B 1 14 ? -0.745 25.866 39.425 1.00 25.26 11 LEU B CA 1
ATOM 837 C C . LEU B 1 14 ? -2.043 25.377 38.844 1.00 30.12 11 LEU B C 1
ATOM 838 O O . LEU B 1 14 ? -2.611 26.029 37.962 1.00 35.26 11 LEU B O 1
ATOM 843 N N . ILE B 1 15 ? -2.503 24.227 39.344 1.00 36.90 12 ILE B N 1
ATOM 844 C CA . ILE B 1 15 ? -3.795 23.660 39.016 1.00 36.00 12 ILE B CA 1
ATOM 845 C C . ILE B 1 15 ? -4.563 23.466 40.325 1.00 34.92 12 ILE B C 1
ATOM 846 O O . ILE B 1 15 ? -3.992 23.060 41.323 1.00 32.50 12 ILE B O 1
ATOM 851 N N . GLY B 1 16 ? -5.851 23.789 40.321 1.00 36.12 13 GLY B N 1
ATOM 852 C CA . GLY B 1 16 ? -6.670 23.633 41.506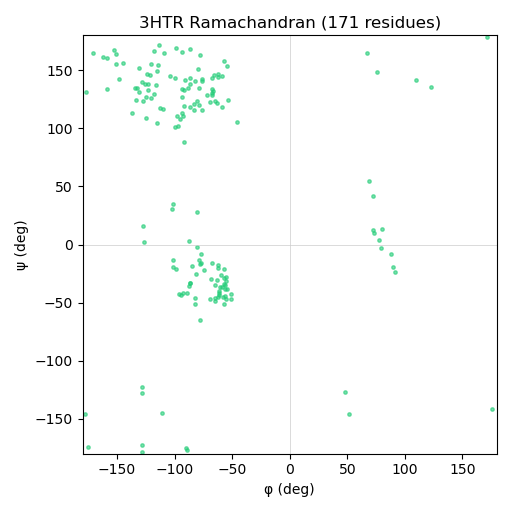 1.00 34.91 13 GLY B CA 1
ATOM 853 C C . GLY B 1 16 ? -7.158 22.208 41.665 1.00 34.44 13 GLY B C 1
ATOM 854 O O . GLY B 1 16 ? -7.515 21.573 40.673 1.00 29.24 13 GLY B O 1
ATOM 855 N N . SER B 1 17 ? -7.182 21.711 42.911 1.00 32.59 14 SER B N 1
ATOM 856 C CA . SER B 1 17 ? -7.600 20.346 43.194 1.00 32.59 14 SER B CA 1
ATOM 857 C C . SER B 1 17 ? -9.002 20.128 42.656 1.00 31.50 14 SER B C 1
ATOM 858 O O . SER B 1 17 ? -9.349 19.027 42.274 1.00 34.28 14 SER B O 1
ATOM 861 N N . ASP B 1 18 ? -9.796 21.185 42.596 1.00 27.30 15 ASP B N 1
ATOM 862 C CA . ASP B 1 18 ? -11.167 21.063 42.106 1.00 31.01 15 ASP B CA 1
ATOM 863 C C . ASP B 1 18 ? -11.249 20.992 40.588 1.00 35.38 15 ASP B C 1
ATOM 864 O O . ASP B 1 18 ? -12.300 20.661 40.037 1.00 39.01 15 ASP B O 1
ATOM 869 N N . LYS B 1 19 ? -10.156 21.319 39.911 1.00 27.70 16 LYS B N 1
ATOM 870 C CA . LYS B 1 19 ? -10.126 21.107 38.473 1.00 32.16 16 LYS B CA 1
ATOM 871 C C . LYS B 1 19 ? -9.522 19.737 38.134 1.00 34.44 16 LYS B C 1
ATOM 872 O O . LYS B 1 19 ? -10.022 19.043 37.252 1.00 40.95 16 LYS B O 1
ATOM 878 N N . VAL B 1 20 ? -8.447 19.368 38.831 1.00 34.25 17 VAL B N 1
ATOM 879 C CA . VAL B 1 20 ? -7.842 18.039 38.738 1.00 33.10 17 VAL B CA 1
ATOM 880 C C . VAL B 1 20 ? -8.899 16.945 38.927 1.00 34.74 17 VAL B C 1
ATOM 881 O O . VAL B 1 20 ? -8.915 15.955 38.210 1.00 35.96 17 VAL B O 1
ATOM 885 N N . GLN B 1 21 ? -9.781 17.142 39.885 1.00 30.14 18 GLN B N 1
ATOM 886 C CA . GLN B 1 21 ? -10.874 16.209 40.136 1.00 30.28 18 GLN B CA 1
ATOM 887 C C . GLN B 1 21 ? -11.847 16.244 38.978 1.00 31.38 18 GLN B C 1
ATOM 888 O O . GLN B 1 21 ? -12.249 17.319 38.537 1.00 37.17 18 GLN B O 1
ATOM 894 N N . GLY B 1 22 ? -12.177 15.082 38.438 1.00 35.69 19 GLY B N 1
ATOM 895 C CA . GLY B 1 22 ? -13.059 15.014 37.283 1.00 40.80 19 GLY B CA 1
ATOM 896 C C . GLY B 1 22 ? -12.373 15.115 35.921 1.00 42.03 19 GLY B C 1
ATOM 897 O O . GLY B 1 22 ? -13.022 14.934 34.881 1.00 45.54 19 GLY B O 1
ATOM 898 N N . THR B 1 23 ? -11.075 15.413 35.916 1.00 38.21 20 THR B N 1
ATOM 899 C CA . THR B 1 23 ? -10.294 15.416 34.677 1.00 34.30 20 THR B CA 1
ATOM 900 C C . THR B 1 23 ? -10.152 14.001 34.068 1.00 37.57 20 THR B C 1
ATOM 901 O O . THR B 1 23 ? -9.823 13.003 34.758 1.00 35.47 20 THR B O 1
ATOM 905 N N . ALA B 1 24 ? -10.417 13.921 32.763 1.00 33.69 21 ALA B N 1
ATOM 906 C CA . ALA B 1 24 ? -10.369 12.658 32.045 1.00 34.20 21 ALA B CA 1
ATOM 907 C C . ALA B 1 24 ? -8.944 12.144 32.012 1.00 33.12 21 ALA B C 1
ATOM 908 O O . ALA B 1 24 ? -7.985 12.928 31.958 1.00 30.91 21 ALA B O 1
ATOM 910 N N . VAL B 1 25 ? -8.810 10.821 32.066 1.00 31.54 22 VAL B N 1
ATOM 911 C CA . VAL B 1 25 ? -7.515 10.166 31.954 1.00 32.29 22 VAL B CA 1
ATOM 912 C C . VAL B 1 25 ? -7.536 9.225 30.742 1.00 36.69 22 VAL B C 1
ATOM 913 O O . VAL B 1 25 ? -8.422 8.355 30.631 1.00 32.52 22 VAL B O 1
ATOM 917 N N . TYR B 1 26 ? -6.553 9.403 29.857 1.00 32.27 23 TYR B N 1
ATOM 918 C CA . TYR B 1 26 ? -6.428 8.652 28.627 1.00 32.33 23 TYR B CA 1
ATOM 919 C C . TYR B 1 26 ? -5.162 7.800 28.671 1.00 34.82 23 TYR B C 1
ATOM 920 O O . TYR B 1 26 ? -4.177 8.190 29.307 1.00 35.05 23 TYR B O 1
ATOM 929 N N . GLY B 1 27 ? -5.188 6.643 28.002 1.00 37.70 24 GLY B N 1
ATOM 930 C CA . GLY B 1 27 ? -4.035 5.763 27.938 1.00 37.28 24 GLY B CA 1
ATOM 931 C C . GLY B 1 27 ? -3.134 6.094 26.749 1.00 40.54 24 GLY B C 1
ATOM 932 O O . GLY B 1 27 ? -3.387 7.052 25.991 1.00 36.35 24 GLY B O 1
ATOM 933 N N . PRO B 1 28 ? -2.069 5.299 26.558 1.00 45.05 25 PRO B N 1
ATOM 934 C CA . PRO B 1 28 ? -1.105 5.615 25.494 1.00 49.88 25 PRO B CA 1
ATOM 935 C C . PRO B 1 28 ? -1.754 5.751 24.098 1.00 51.85 25 PRO B C 1
ATOM 936 O O . PRO B 1 28 ? -1.282 6.562 23.292 1.00 52.36 25 PRO B O 1
ATOM 940 N N . ASP B 1 29 ? -2.836 5.011 23.842 1.00 52.03 26 ASP B N 1
ATOM 941 C CA . ASP B 1 29 ? -3.524 5.030 22.540 1.00 52.92 26 ASP B CA 1
ATOM 942 C C . ASP B 1 29 ? -4.591 6.118 22.390 1.00 52.50 26 ASP B C 1
ATOM 943 O O . ASP B 1 29 ? -5.286 6.173 21.371 1.00 55.09 26 ASP B O 1
ATOM 948 N N . GLY B 1 30 ? -4.748 6.972 23.399 1.00 44.14 27 GLY B N 1
ATOM 949 C CA . GLY B 1 30 ? -5.686 8.071 23.281 1.00 41.83 27 GLY B CA 1
ATOM 950 C C . GLY B 1 30 ? -7.126 7.707 23.583 1.00 43.57 27 GLY B C 1
ATOM 951 O O . GLY B 1 30 ? -8.042 8.448 23.269 1.00 48.10 27 GLY B O 1
ATOM 952 N N A GLU B 1 31 ? -7.332 6.553 24.197 0.50 44.67 28 GLU B N 1
ATOM 953 N N B GLU B 1 31 ? -7.331 6.552 24.194 0.50 44.67 28 GLU B N 1
ATOM 954 C CA A GLU B 1 31 ? -8.680 6.143 24.567 0.50 45.46 28 GLU B CA 1
ATOM 955 C CA B GLU B 1 31 ? -8.675 6.147 24.578 0.50 45.46 28 GLU B CA 1
ATOM 956 C C A GLU B 1 31 ? -8.905 6.388 26.061 0.50 41.42 28 GLU B C 1
ATOM 957 C C B GLU B 1 31 ? -8.889 6.436 26.060 0.50 41.39 28 GLU B C 1
ATOM 958 O O A GLU B 1 31 ? -8.010 6.154 26.875 0.50 39.25 28 GLU B O 1
ATOM 959 O O B GLU B 1 31 ? -7.976 6.270 26.870 0.50 39.15 28 GLU B O 1
ATOM 970 N N . LYS B 1 32 ? -10.093 6.874 26.406 1.00 39.29 29 LYS B N 1
ATOM 971 C CA . LYS B 1 32 ? -10.402 7.248 27.777 1.00 41.08 29 LYS B CA 1
ATOM 972 C C . LYS B 1 32 ? -10.491 6.004 28.695 1.00 42.42 29 LYS B C 1
ATOM 973 O O . LYS B 1 32 ? -11.199 5.036 28.376 1.00 45.78 29 LYS B O 1
ATOM 979 N N . ILE B 1 33 ? -9.724 6.025 29.788 1.00 38.13 30 ILE B N 1
ATOM 980 C CA . ILE B 1 33 ? -9.745 4.943 30.804 1.00 41.26 30 ILE B CA 1
ATOM 981 C C . ILE B 1 33 ? -10.705 5.295 31.920 1.00 39.82 30 ILE B C 1
ATOM 982 O O . ILE B 1 33 ? -11.466 4.469 32.402 1.00 43.35 30 ILE B O 1
ATOM 987 N N . GLY B 1 34 ? -10.654 6.543 32.365 1.00 39.12 31 GLY B N 1
ATOM 988 C CA . GLY B 1 34 ? -11.444 6.926 33.517 1.00 38.86 31 GLY B CA 1
ATOM 989 C C . GLY B 1 34 ? -11.237 8.398 33.766 1.00 39.43 31 GLY B C 1
ATOM 990 O O . GLY B 1 34 ? -11.054 9.178 32.809 1.00 35.77 31 GLY B O 1
ATOM 991 N N . SER B 1 35 ? -11.257 8.784 35.038 1.00 39.05 32 SER B N 1
ATOM 992 C CA . SER B 1 35 ? -11.025 10.191 35.413 1.00 34.33 32 SER B CA 1
ATOM 993 C C . SER B 1 35 ? -10.391 10.248 36.805 1.00 31.86 32 SER B C 1
ATOM 994 O O . SER B 1 35 ? -10.421 9.251 37.547 1.00 32.83 32 SER B O 1
ATOM 997 N N . ILE B 1 36 ? -9.822 11.391 37.174 1.00 31.95 33 ILE B N 1
ATOM 998 C CA . ILE B 1 36 ? -9.252 11.524 38.509 1.00 34.65 33 ILE B CA 1
ATOM 999 C C . ILE B 1 36 ? -10.338 11.808 39.551 1.00 32.61 33 ILE B C 1
ATOM 1000 O O . ILE B 1 36 ? -11.077 12.808 39.472 1.00 30.23 33 ILE B O 1
ATOM 1005 N N . GLU B 1 37 ? -10.416 10.956 40.560 1.00 32.26 34 GLU B N 1
ATOM 1006 C CA . GLU B 1 37 ? -11.479 11.114 41.536 1.00 33.75 34 GLU B CA 1
ATOM 1007 C C . GLU B 1 37 ? -11.100 12.066 42.660 1.00 31.19 34 GLU B C 1
ATOM 1008 O O . GLU B 1 37 ? -11.948 12.805 43.192 1.00 30.26 34 GLU B O 1
ATOM 1014 N N . ARG B 1 38 ? -9.826 12.029 43.032 1.00 26.99 35 ARG B N 1
ATOM 1015 C CA . ARG B 1 38 ? -9.298 12.913 44.062 1.00 27.13 35 ARG B CA 1
ATOM 1016 C C . ARG B 1 38 ? -7.823 12.711 44.038 1.00 28.57 35 ARG B C 1
ATOM 1017 O O . ARG B 1 38 ? -7.327 11.738 43.461 1.00 28.89 35 ARG B O 1
ATOM 1025 N N A VAL B 1 39 ? -7.085 13.634 44.636 0.50 30.13 36 VAL B N 1
ATOM 1026 N N B VAL B 1 39 ? -7.127 13.599 44.725 0.50 30.23 36 VAL B N 1
ATOM 1027 C CA A VAL B 1 39 ? -5.690 13.358 44.946 0.50 30.88 36 VAL B CA 1
ATOM 1028 C CA B VAL B 1 39 ? -5.711 13.438 44.970 0.50 31.02 36 VAL B CA 1
ATOM 1029 C C A VAL B 1 39 ? -5.565 13.171 46.465 0.50 32.53 36 VAL B C 1
ATOM 1030 C C B VAL B 1 39 ? -5.515 13.255 46.487 0.50 32.78 36 VAL B C 1
ATOM 1031 O O A VAL B 1 39 ? -6.389 13.658 47.221 0.50 32.60 36 VAL B O 1
ATOM 1032 O O B VAL B 1 39 ? -6.249 13.830 47.272 0.50 32.61 36 VAL B O 1
ATOM 1047 N N . ILE B 1 41 ? -3.144 13.889 49.572 1.00 33.39 38 ILE B N 1
ATOM 1048 C CA . ILE B 1 41 ? -2.081 14.797 49.937 1.00 31.84 38 ILE B CA 1
ATOM 1049 C C . ILE B 1 41 ? -1.496 14.353 51.273 1.00 34.15 38 ILE B C 1
ATOM 1050 O O . ILE B 1 41 ? -2.256 13.986 52.165 1.00 37.19 38 ILE B O 1
ATOM 1055 N N . GLU B 1 42 ? -0.161 14.363 51.394 1.00 37.05 39 GLU B N 1
ATOM 1056 C CA . GLU B 1 42 ? 0.519 14.096 52.659 1.00 38.42 39 GLU B CA 1
ATOM 1057 C C . GLU B 1 42 ? 0.149 15.179 53.654 1.00 38.69 39 GLU B C 1
ATOM 1058 O O . GLU B 1 42 ? 0.372 16.375 53.411 1.00 38.58 39 GLU B O 1
ATOM 1064 N N . LYS B 1 43 ? -0.423 14.768 54.780 1.00 38.99 40 LYS B N 1
ATOM 1065 C CA . LYS B 1 43 ? -0.909 15.740 55.756 1.00 41.50 40 LYS B CA 1
ATOM 1066 C C . LYS B 1 43 ? 0.164 16.666 56.281 1.00 42.37 40 LYS B C 1
ATOM 1067 O O . LYS B 1 43 ? -0.091 17.826 56.499 1.00 47.07 40 LYS B O 1
ATOM 1073 N N . VAL B 1 44 ? 1.365 16.154 56.466 1.00 42.81 41 VAL B N 1
ATOM 1074 C CA . VAL B 1 44 ? 2.439 16.961 56.999 1.00 48.88 41 VAL B CA 1
ATOM 1075 C C . VAL B 1 44 ? 3.214 17.761 55.956 1.00 50.71 41 VAL B C 1
ATOM 1076 O O . VAL B 1 44 ? 3.681 18.841 56.244 1.00 54.28 41 VAL B O 1
ATOM 1080 N N . SER B 1 45 ? 3.369 17.259 54.741 1.00 52.30 42 SER B N 1
ATOM 1081 C CA . SER B 1 45 ? 4.196 18.005 53.792 1.00 49.46 42 SER B CA 1
ATOM 1082 C C . SER B 1 45 ? 3.409 18.865 52.808 1.00 44.18 42 SER B C 1
ATOM 1083 O O . SER B 1 45 ? 3.947 19.818 52.255 1.00 42.60 42 SER B O 1
ATOM 1086 N N . GLY B 1 46 ? 2.138 18.555 52.593 1.00 41.03 43 GLY B N 1
ATOM 1087 C CA . GLY B 1 46 ? 1.410 19.218 51.531 1.00 36.29 43 GLY B CA 1
ATOM 1088 C C . GLY B 1 46 ? 1.734 18.673 50.123 1.00 39.43 43 GLY B C 1
ATOM 1089 O O . GLY B 1 46 ? 1.237 19.194 49.138 1.00 40.30 43 GLY B O 1
ATOM 1090 N N . ARG B 1 47 ? 2.560 17.640 50.019 1.00 37.19 44 ARG B N 1
ATOM 1091 C CA . ARG B 1 47 ? 2.853 17.039 48.717 1.00 38.76 44 ARG B CA 1
ATOM 1092 C C . ARG B 1 47 ? 1.815 15.976 48.354 1.00 38.31 44 ARG B C 1
ATOM 1093 O O . ARG B 1 47 ? 1.424 15.161 49.196 1.00 36.56 44 ARG B O 1
ATOM 1101 N N . VAL B 1 48 ? 1.391 15.974 47.097 1.00 37.08 45 VAL B N 1
ATOM 1102 C CA . VAL B 1 48 ? 0.446 14.997 46.593 1.00 35.95 45 VAL B CA 1
ATOM 1103 C C . VAL B 1 48 ? 1.121 13.632 46.545 1.00 39.88 45 VAL B C 1
ATOM 1104 O O . VAL B 1 48 ? 2.150 13.466 45.918 1.00 42.94 45 VAL B O 1
ATOM 1108 N N . SER B 1 49 ? 0.554 12.658 47.226 1.00 40.86 46 SER B N 1
ATOM 1109 C CA . SER B 1 49 ? 1.195 11.368 47.302 1.00 42.09 46 SER B CA 1
ATOM 1110 C C . SER B 1 49 ? 0.862 10.566 46.040 1.00 44.87 46 SER B C 1
ATOM 1111 O O . SER B 1 49 ? 1.751 9.973 45.410 1.00 49.10 46 SER B O 1
ATOM 1114 N N . TYR B 1 50 ? -0.409 10.558 45.656 1.00 39.67 47 TYR B N 1
ATOM 1115 C CA . TYR B 1 50 ? -0.814 9.937 44.399 1.00 37.03 47 TYR B CA 1
ATOM 1116 C C . TYR B 1 50 ? -2.183 10.489 44.078 1.00 36.85 47 TYR B C 1
ATOM 1117 O O . TYR B 1 50 ? -2.861 11.032 44.951 1.00 34.42 47 TYR B O 1
ATOM 1126 N N . ALA B 1 51 ? -2.581 10.376 42.825 1.00 35.49 48 ALA B N 1
ATOM 1127 C CA . ALA B 1 51 ? -3.924 10.747 42.430 1.00 37.20 48 ALA B CA 1
ATOM 1128 C C . ALA B 1 51 ? -4.733 9.487 42.232 1.00 36.82 48 ALA B C 1
ATOM 1129 O O . ALA B 1 51 ? -4.188 8.482 41.823 1.00 39.14 48 ALA B O 1
ATOM 1131 N N . VAL B 1 52 ? -6.022 9.507 42.554 1.00 35.19 49 VAL B N 1
ATOM 1132 C CA . VAL B 1 52 ? -6.801 8.286 42.394 1.00 36.55 49 VAL B CA 1
ATOM 1133 C C . VAL B 1 52 ? -7.498 8.261 41.027 1.00 36.41 49 VAL B C 1
ATOM 1134 O O . VAL B 1 52 ? -8.335 9.117 40.739 1.00 36.70 49 VAL B O 1
ATOM 1138 N N . LEU B 1 53 ? -7.087 7.326 40.167 1.00 30.35 50 LEU B N 1
ATOM 1139 C CA . LEU B 1 53 ? -7.789 7.083 38.909 1.00 34.65 50 LEU B CA 1
ATOM 1140 C C . LEU B 1 53 ? -8.978 6.156 39.152 1.00 36.81 50 LEU B C 1
ATOM 1141 O O . LEU B 1 53 ? -8.798 5.012 39.568 1.00 36.76 50 LEU B O 1
ATOM 1146 N N . SER B 1 54 ? -10.192 6.660 38.924 1.00 36.74 51 SER B N 1
ATOM 1147 C CA . SER B 1 54 ? -11.415 5.842 39.041 1.00 33.68 51 SER B CA 1
ATOM 1148 C C . SER B 1 54 ? -11.751 5.293 37.661 1.00 37.03 51 SER B C 1
ATOM 1149 O O . SER B 1 54 ? -11.852 6.050 36.707 1.00 42.29 51 SER B O 1
ATOM 1152 N N . PHE B 1 55 ? -11.931 3.985 37.527 1.00 38.31 52 PHE B N 1
ATOM 1153 C CA . PHE B 1 55 ? -12.229 3.447 36.208 1.00 40.88 52 PHE B CA 1
ATOM 1154 C C . PHE B 1 55 ? -13.189 2.288 36.349 1.00 47.05 52 PHE B C 1
ATOM 1155 O O . PHE B 1 55 ? -13.274 1.697 37.422 1.00 50.67 52 PHE B O 1
ATOM 1163 N N . GLY B 1 56 ? -13.934 1.987 35.286 1.00 47.40 53 GLY B N 1
ATOM 1164 C CA . GLY B 1 56 ? -15.048 1.049 35.379 1.00 54.12 53 GLY B CA 1
ATOM 1165 C C . GLY B 1 56 ? -16.209 1.574 36.228 1.00 60.85 53 GLY B C 1
ATOM 1166 O O . GLY B 1 56 ? -16.059 2.544 36.985 1.00 62.00 53 GLY B O 1
ATOM 1167 N N . GLY B 1 57 ? -17.371 0.934 36.110 1.00 66.39 54 GLY B N 1
ATOM 1168 C CA . GLY B 1 57 ? -18.563 1.341 36.846 1.00 68.35 54 GLY B CA 1
ATOM 1169 C C . GLY B 1 57 ? -18.895 2.836 36.797 1.00 69.79 54 GLY B C 1
ATOM 1170 O O . GLY B 1 57 ? -19.014 3.439 35.720 1.00 71.65 54 GLY B O 1
ATOM 1171 N N . PHE B 1 58 ? -19.060 3.434 37.972 1.00 67.22 55 PHE B N 1
ATOM 1172 C CA . PHE B 1 58 ? -19.346 4.858 38.081 1.00 66.51 55 PHE B CA 1
ATOM 1173 C C . PHE B 1 58 ? -18.422 5.516 39.091 1.00 67.45 55 PHE B C 1
ATOM 1174 O O . PHE B 1 58 ? -17.971 4.874 40.038 1.00 67.71 55 PHE B O 1
ATOM 1182 N N . LEU B 1 59 ? -18.160 6.804 38.902 1.00 70.65 56 LEU B N 1
ATOM 1183 C CA . LEU B 1 59 ? -17.394 7.568 39.882 1.00 69.96 56 LEU B CA 1
ATOM 1184 C C . LEU B 1 59 ? -17.853 7.320 41.318 1.00 71.43 56 LEU B C 1
ATOM 1185 O O . LEU B 1 59 ? -18.909 7.798 41.726 1.00 71.55 56 LEU B O 1
ATOM 1190 N N . GLY B 1 60 ? -17.055 6.558 42.068 1.00 71.76 57 GLY B N 1
ATOM 1191 C CA . GLY B 1 60 ? -17.310 6.318 43.477 1.00 71.31 57 GLY B CA 1
ATOM 1192 C C . GLY B 1 60 ? -18.152 5.092 43.755 1.00 75.22 57 GLY B C 1
ATOM 1193 O O . GLY B 1 60 ? -18.083 4.518 44.843 1.00 78.44 57 GLY B O 1
ATOM 1194 N N . ILE B 1 61 ? -18.946 4.686 42.766 1.00 73.45 58 ILE B N 1
ATOM 1195 C CA . ILE B 1 61 ? -19.918 3.610 42.940 1.00 71.64 58 ILE B CA 1
ATOM 1196 C C . ILE B 1 61 ? -19.690 2.509 41.892 1.00 71.08 58 ILE B C 1
ATOM 1197 O O . ILE B 1 61 ? -19.941 2.708 40.684 1.00 71.57 58 ILE B O 1
ATOM 1202 N N . GLY B 1 62 ? -19.192 1.362 42.360 1.00 66.57 59 GLY B N 1
ATOM 1203 C CA . GLY B 1 62 ? -18.856 0.249 41.490 1.00 63.19 59 GLY B CA 1
ATOM 1204 C C . GLY B 1 62 ? -17.521 0.411 40.780 1.00 57.60 59 GLY B C 1
ATOM 1205 O O . GLY B 1 62 ? -17.084 -0.488 40.069 1.00 60.55 59 GLY B O 1
ATOM 1206 N N . ASP B 1 63 ? -16.862 1.546 40.976 1.00 50.35 60 ASP B N 1
ATOM 1207 C CA . ASP B 1 63 ? -15.617 1.814 40.272 1.00 47.64 60 ASP B CA 1
ATOM 1208 C C . ASP B 1 63 ? -14.434 1.075 40.895 1.00 49.07 60 ASP B C 1
ATOM 1209 O O . ASP B 1 63 ? -14.520 0.577 42.024 1.00 47.27 60 ASP B O 1
ATOM 1214 N N . ASP B 1 64 ? -13.352 0.974 40.124 1.00 47.63 61 ASP B N 1
ATOM 1215 C CA . ASP B 1 64 ? -12.084 0.463 40.618 1.00 46.85 61 ASP B CA 1
ATOM 1216 C C . ASP B 1 64 ? -11.124 1.613 40.709 1.00 42.17 61 ASP B C 1
ATOM 1217 O O . ASP B 1 64 ? -11.367 2.657 40.123 1.00 35.74 61 ASP B O 1
ATOM 1222 N N . HIS B 1 65 ? -10.023 1.411 41.419 1.00 41.71 62 HIS B N 1
ATOM 1223 C CA . HIS B 1 65 ? -9.091 2.487 41.665 1.00 43.68 62 HIS B CA 1
ATOM 1224 C C . HIS B 1 65 ? -7.704 2.119 41.298 1.00 42.28 62 HIS B C 1
ATOM 1225 O O . HIS B 1 65 ? -7.261 1.017 41.561 1.00 42.67 62 HIS B O 1
ATOM 1232 N N . TYR B 1 66 ? -7.016 3.083 40.712 1.00 38.11 63 TYR B N 1
ATOM 1233 C CA . TYR B 1 66 ? -5.631 2.922 40.381 1.00 40.82 63 TYR B CA 1
ATOM 1234 C C . TYR B 1 66 ? -4.852 4.161 40.811 1.00 42.90 63 TYR B C 1
ATOM 1235 O O . TYR B 1 66 ? -5.177 5.285 40.403 1.00 42.81 63 TYR B O 1
ATOM 1244 N N . PRO B 1 67 ? -3.808 3.958 41.629 1.00 42.77 64 PRO B N 1
ATOM 1245 C CA . PRO B 1 67 ? -3.012 5.080 42.144 1.00 45.42 64 PRO B CA 1
ATOM 1246 C C . PRO B 1 67 ? -1.948 5.547 41.154 1.00 46.96 64 PRO B C 1
ATOM 1247 O O . PRO B 1 67 ? -1.071 4.765 40.773 1.00 50.04 64 PRO B O 1
ATOM 1251 N N . LEU B 1 68 ? -2.007 6.809 40.754 1.00 43.62 65 LEU B N 1
ATOM 1252 C CA . LEU B 1 68 ? -1.027 7.351 39.822 1.00 43.10 65 LEU B CA 1
ATOM 1253 C C . LEU B 1 68 ? -0.171 8.387 40.531 1.00 43.69 65 LEU B C 1
ATOM 1254 O O . LEU B 1 68 ? -0.695 9.382 40.983 1.00 38.31 65 LEU B O 1
ATOM 1259 N N . PRO B 1 69 ? 1.143 8.152 40.638 1.00 45.92 66 PRO B N 1
ATOM 1260 C CA . PRO B 1 69 ? 2.046 9.185 41.151 1.00 40.46 66 PRO B CA 1
ATOM 1261 C C . PRO B 1 69 ? 1.865 10.440 40.339 1.00 42.89 66 PRO B C 1
ATOM 1262 O O . PRO B 1 69 ? 1.487 10.379 39.163 1.00 44.83 66 PRO B O 1
ATOM 1266 N N . TRP B 1 70 ? 2.154 11.580 40.952 1.00 41.16 67 TRP B N 1
ATOM 1267 C CA . TRP B 1 70 ? 1.848 12.843 40.330 1.00 37.05 67 TRP B CA 1
ATOM 1268 C C . TRP B 1 70 ? 2.592 13.075 39.004 1.00 40.56 67 TRP B C 1
ATOM 1269 O O . TRP B 1 70 ? 1.995 13.566 38.038 1.00 40.58 67 TRP B O 1
ATOM 1280 N N . PRO B 1 71 ? 3.907 12.776 38.962 1.00 45.29 68 PRO B N 1
ATOM 1281 C CA . PRO B 1 71 ? 4.685 12.941 37.722 1.00 46.20 68 PRO B CA 1
ATOM 1282 C C . PRO B 1 71 ? 4.180 12.048 36.575 1.00 46.85 68 PRO B C 1
ATOM 1283 O O . PRO B 1 71 ? 4.480 12.309 35.404 1.00 47.47 68 PRO B O 1
ATOM 1287 N N . ALA B 1 72 ? 3.448 10.994 36.911 1.00 45.68 69 ALA B N 1
ATOM 1288 C CA . ALA B 1 72 ? 2.837 10.111 35.915 1.00 47.91 69 ALA B CA 1
ATOM 1289 C C . ALA B 1 72 ? 1.729 10.793 35.107 1.00 47.96 69 ALA B C 1
ATOM 1290 O O . ALA B 1 72 ? 1.296 10.274 34.078 1.00 47.67 69 ALA B O 1
ATOM 1292 N N . LEU B 1 73 ? 1.232 11.925 35.595 1.00 42.44 70 LEU B N 1
ATOM 1293 C CA . LEU B 1 73 ? 0.133 12.595 34.921 1.00 45.10 70 LEU B CA 1
ATOM 1294 C C . LEU B 1 73 ? 0.672 13.628 33.947 1.00 50.70 70 LEU B C 1
ATOM 1295 O O . LEU B 1 73 ? 1.208 14.648 34.367 1.00 56.15 70 LEU B O 1
ATOM 1300 N N . LYS B 1 74 ? 0.522 13.377 32.653 1.00 48.18 71 LYS B N 1
ATOM 1301 C CA . LYS B 1 74 ? 0.912 14.362 31.659 1.00 53.06 71 LYS B CA 1
ATOM 1302 C C . LYS B 1 74 ? -0.318 14.945 30.993 1.00 47.44 71 LYS B C 1
ATOM 1303 O O . LYS B 1 74 ? -1.062 14.236 30.323 1.00 49.71 71 LYS B O 1
ATOM 1309 N N . TYR B 1 75 ? -0.538 16.240 31.167 1.00 41.31 72 TYR B N 1
ATOM 1310 C CA . TYR B 1 75 ? -1.683 16.853 30.531 1.00 36.91 72 TYR B CA 1
ATOM 1311 C C . TYR B 1 75 ? -1.507 16.866 28.982 1.00 44.37 72 TYR B C 1
ATOM 1312 O O . TYR B 1 75 ? -0.452 17.237 28.453 1.00 41.49 72 TYR B O 1
ATOM 1321 N N . ASN B 1 76 ? -2.538 16.406 28.281 1.00 42.74 73 ASN B N 1
ATOM 1322 C CA . ASN B 1 76 ? -2.551 16.347 26.830 1.00 39.46 73 ASN B CA 1
ATOM 1323 C C . ASN B 1 76 ? -3.620 17.294 26.304 1.00 40.84 73 ASN B C 1
ATOM 1324 O O . ASN B 1 76 ? -4.822 16.995 26.387 1.00 39.48 73 ASN B O 1
ATOM 1329 N N . VAL B 1 77 ? -3.184 18.437 25.768 1.00 37.91 74 VAL B N 1
ATOM 1330 C CA . VAL B 1 77 ? -4.105 19.456 25.288 1.00 41.93 74 VAL B CA 1
ATOM 1331 C C . VAL B 1 77 ? -5.046 18.898 24.216 1.00 45.66 74 VAL B C 1
ATOM 1332 O O . VAL B 1 77 ? -6.252 19.160 24.246 1.00 50.70 74 VAL B O 1
ATOM 1336 N N . GLU B 1 78 ? -4.495 18.143 23.271 1.00 42.41 75 GLU B N 1
ATOM 1337 C CA . GLU B 1 78 ? -5.288 17.576 22.190 1.00 50.64 75 GLU B CA 1
ATOM 1338 C C . GLU B 1 78 ? -6.428 16.708 22.721 1.00 50.46 75 GLU B C 1
ATOM 1339 O O . GLU B 1 78 ? -7.585 16.877 22.326 1.00 53.74 75 GLU B O 1
ATOM 1345 N N . LEU B 1 79 ? -6.098 15.768 23.602 1.00 43.29 76 LEU B N 1
ATOM 1346 C CA . LEU B 1 79 ? -7.115 14.864 24.148 1.00 45.42 76 LEU B CA 1
ATOM 1347 C C . LEU B 1 79 ? -8.009 15.539 25.178 1.00 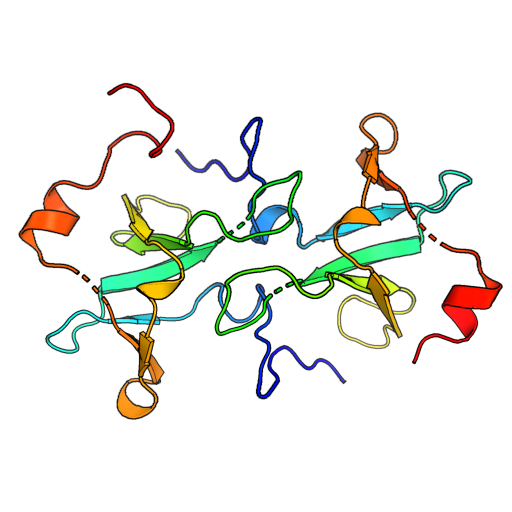44.58 76 LEU B C 1
ATOM 1348 O O . LEU B 1 79 ? -9.121 15.066 25.442 1.00 45.75 76 LEU B O 1
ATOM 1353 N N . GLY B 1 80 ? -7.516 16.624 25.773 1.00 39.33 77 GLY B N 1
ATOM 1354 C CA . GLY B 1 80 ? -8.244 17.311 26.836 1.00 40.78 77 GLY B CA 1
ATOM 1355 C C . GLY B 1 80 ? -8.270 16.560 28.175 1.00 43.48 77 GLY B C 1
ATOM 1356 O O . GLY B 1 80 ? -9.309 16.508 28.835 1.00 39.92 77 GLY B O 1
ATOM 1357 N N . GLY B 1 81 ? -7.147 15.973 28.585 1.00 41.79 78 GLY B N 1
ATOM 1358 C CA . GLY B 1 81 ? -7.090 15.296 29.869 1.00 37.90 78 GLY B CA 1
ATOM 1359 C C . GLY B 1 81 ? -5.677 14.832 30.138 1.00 38.11 78 GLY B C 1
ATOM 1360 O O . GLY B 1 81 ? -4.753 15.137 29.400 1.00 37.66 78 GLY B O 1
ATOM 1361 N N . TYR B 1 82 ? -5.503 14.089 31.215 1.00 36.11 79 TYR B N 1
ATOM 1362 C CA . TYR B 1 82 ? -4.214 13.493 31.478 1.00 35.05 79 TYR B CA 1
ATOM 1363 C C . TYR B 1 82 ? -3.989 12.281 30.574 1.00 37.06 79 TYR B C 1
ATOM 1364 O O . TYR B 1 82 ? -4.900 11.488 30.299 1.00 37.96 79 TYR B O 1
ATOM 1373 N N . GLN B 1 83 ? -2.763 12.116 30.126 1.00 34.78 80 GLN B N 1
ATOM 1374 C CA . GLN B 1 83 ? -2.440 10.913 29.388 1.00 34.79 80 GLN B CA 1
ATOM 1375 C C . GLN B 1 83 ? -1.394 10.216 30.203 1.00 42.74 80 GLN B C 1
ATOM 1376 O O . GLN B 1 83 ? -0.423 10.858 30.642 1.00 42.83 80 GLN B O 1
ATOM 1382 N N . VAL B 1 84 ? -1.630 8.921 30.462 1.00 40.58 81 VAL B N 1
ATOM 1383 C CA . VAL B 1 84 ? -0.785 8.154 31.349 1.00 42.15 81 VAL B CA 1
ATOM 1384 C C . VAL B 1 84 ? -0.328 6.869 30.659 1.00 47.43 81 VAL B C 1
ATOM 1385 O O . VAL B 1 84 ? -0.965 6.366 29.722 1.00 44.00 81 VAL B O 1
ATOM 1405 N N . VAL B 1 86 ? -0.321 3.493 31.300 1.00 50.03 83 VAL B N 1
ATOM 1406 C CA . VAL B 1 86 ? -0.756 2.250 31.884 1.00 48.21 83 VAL B CA 1
ATOM 1407 C C . VAL B 1 86 ? -1.394 1.370 30.810 1.00 45.38 83 VAL B C 1
ATOM 1408 O O . VAL B 1 86 ? -2.121 1.841 29.936 1.00 47.86 83 VAL B O 1
ATOM 1412 N N . THR B 1 87 ? -1.119 0.077 30.910 1.00 42.15 84 THR B N 1
ATOM 1413 C CA . THR B 1 87 ? -1.738 -0.914 30.066 1.00 42.62 84 THR B CA 1
ATOM 1414 C C . THR B 1 87 ? -2.975 -1.497 30.731 1.00 41.44 84 THR B C 1
ATOM 1415 O O . THR B 1 87 ? -3.192 -1.338 31.945 1.00 41.47 84 THR B O 1
ATOM 1419 N N . VAL B 1 88 ? -3.772 -2.186 29.930 1.00 40.64 85 VAL B N 1
ATOM 1420 C CA . VAL B 1 88 ? -4.949 -2.882 30.417 1.00 43.57 85 VAL B CA 1
ATOM 1421 C C . VAL B 1 88 ? -4.548 -3.945 31.428 1.00 43.31 85 VAL B C 1
ATOM 1422 O O . VAL B 1 88 ? -5.214 -4.120 32.455 1.00 44.45 85 VAL B O 1
ATOM 1426 N N . ASP B 1 89 ? -3.455 -4.651 31.180 1.00 36.81 86 ASP B N 1
ATOM 1427 C CA . ASP B 1 89 ? -3.109 -5.688 32.144 1.00 41.05 86 ASP B CA 1
ATOM 1428 C C . ASP B 1 89 ? -2.762 -5.089 33.539 1.00 44.50 86 ASP B C 1
ATOM 1429 O O . ASP B 1 89 ? -3.077 -5.677 34.592 1.00 43.83 86 ASP B O 1
ATOM 1434 N N . GLN B 1 90 ? -2.146 -3.912 33.542 1.00 41.65 87 GLN B N 1
ATOM 1435 C CA . GLN B 1 90 ? -1.846 -3.215 34.799 1.00 43.85 87 GLN B CA 1
ATOM 1436 C C . GLN B 1 90 ? -3.125 -2.801 35.512 1.00 45.67 87 GLN B C 1
ATOM 1437 O O . GLN B 1 90 ? -3.263 -3.004 36.719 1.00 46.82 87 GLN B O 1
ATOM 1443 N N . LEU B 1 91 ? -4.039 -2.185 34.765 1.00 43.25 88 LEU B N 1
ATOM 1444 C CA . LEU B 1 91 ? -5.319 -1.794 35.333 1.00 44.24 88 LEU B CA 1
ATOM 1445 C C . LEU B 1 91 ? -6.050 -2.979 35.951 1.00 44.58 88 LEU B C 1
ATOM 1446 O O . LEU B 1 91 ? -6.732 -2.852 36.981 1.00 43.71 88 LEU B O 1
ATOM 1451 N N . GLU B 1 92 ? -5.884 -4.138 35.341 1.00 41.77 89 GLU B N 1
ATOM 1452 C CA . GLU B 1 92 ? -6.555 -5.330 35.816 1.00 46.87 89 GLU B CA 1
ATOM 1453 C C . GLU B 1 92 ? -6.028 -5.801 37.168 1.00 47.45 89 GLU B C 1
ATOM 1454 O O . GLU B 1 92 ? -6.757 -6.441 37.921 1.00 46.07 89 GLU B O 1
ATOM 1460 N N . ARG B 1 93 ? -4.754 -5.528 37.439 1.00 51.46 90 ARG B N 1
ATOM 1461 C CA . ARG B 1 93 ? -4.130 -5.922 38.697 1.00 59.20 90 ARG B CA 1
ATOM 1462 C C . ARG B 1 93 ? -4.058 -4.727 39.631 1.00 60.50 90 ARG B C 1
ATOM 1463 O O . ARG B 1 93 ? -3.091 -4.574 40.378 1.00 63.97 90 ARG B O 1
ATOM 1471 N N . ALA B 1 94 ? -5.065 -3.863 39.565 1.00 58.96 91 ALA B N 1
ATOM 1472 C CA . ALA B 1 94 ? -5.130 -2.727 40.482 1.00 59.12 91 ALA B CA 1
ATOM 1473 C C . ALA B 1 94 ? -5.369 -3.247 41.917 1.00 64.74 91 ALA B C 1
AT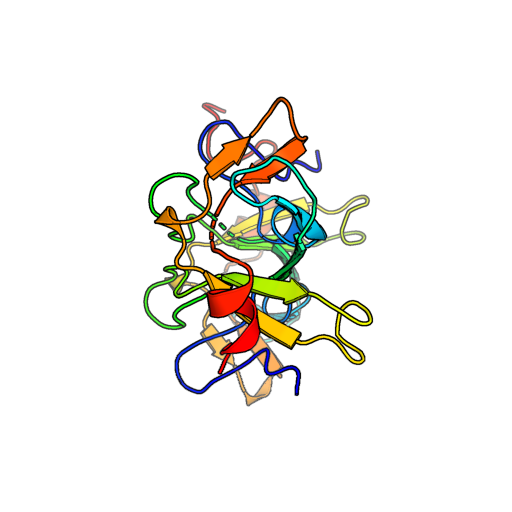OM 1474 O O . ALA B 1 94 ? -6.209 -4.128 42.136 1.00 63.00 91 ALA B O 1
ATOM 1476 N N . PRO B 1 95 ? -4.606 -2.722 42.893 1.00 70.28 92 PRO B N 1
ATOM 1477 C CA . PRO B 1 95 ? -4.745 -3.115 44.306 1.00 70.86 92 PRO B CA 1
ATOM 1478 C C . PRO B 1 95 ? -6.125 -2.770 44.846 1.00 69.10 92 PRO B C 1
ATOM 1479 O O . PRO B 1 95 ? -6.659 -1.756 44.395 1.00 68.45 92 PRO B O 1
#

Solvent-accessible surface area: 11089 Å² total